Protein AF-A0A2S6BV97-F1 (afdb_monomer_lite)

Structure (mmCIF, N/CA/C/O backbone):
data_AF-A0A2S6BV97-F1
#
_entry.id   AF-A0A2S6BV97-F1
#
loop_
_atom_site.group_PDB
_atom_site.id
_atom_site.type_symbol
_atom_site.label_atom_id
_atom_site.label_alt_id
_atom_site.label_comp_id
_atom_site.label_asym_id
_atom_site.label_entity_id
_atom_site.label_seq_id
_atom_site.pdbx_PDB_ins_code
_atom_site.Cartn_x
_atom_site.Cartn_y
_atom_site.Cartn_z
_atom_site.occupancy
_atom_site.B_iso_or_equiv
_atom_site.auth_seq_id
_atom_site.auth_comp_id
_atom_site.auth_asym_id
_atom_site.auth_atom_id
_atom_site.pdbx_PDB_model_num
ATOM 1 N N . MET A 1 1 ? -34.527 -37.723 -15.648 1.00 38.66 1 MET A N 1
ATOM 2 C CA . MET A 1 1 ? -33.650 -36.704 -15.034 1.00 38.66 1 MET A CA 1
ATOM 3 C C . MET A 1 1 ? -34.158 -35.348 -15.480 1.00 38.66 1 MET A C 1
ATOM 5 O O . MET A 1 1 ? -33.999 -34.998 -16.640 1.00 38.66 1 MET A O 1
ATOM 9 N N . THR A 1 2 ? -34.885 -34.650 -14.613 1.00 38.19 2 THR A N 1
ATOM 10 C CA . THR A 1 2 ? -35.363 -33.292 -14.880 1.00 38.19 2 THR A CA 1
ATOM 11 C C . THR A 1 2 ? -34.152 -32.364 -14.901 1.00 38.19 2 THR A C 1
ATOM 13 O O . THR A 1 2 ? -33.440 -32.239 -13.906 1.00 38.19 2 THR A O 1
ATOM 16 N N . PHE A 1 3 ? -33.869 -31.760 -16.056 1.00 36.12 3 PHE A N 1
ATOM 17 C CA . PHE A 1 3 ? -32.925 -30.653 -16.139 1.00 36.12 3 PHE A CA 1
ATOM 18 C C . PHE A 1 3 ? -33.490 -29.534 -15.265 1.00 36.12 3 PHE A C 1
ATOM 20 O O . PHE A 1 3 ? -34.468 -28.890 -15.632 1.00 36.12 3 PHE A O 1
ATOM 27 N N . SER A 1 4 ? -32.921 -29.363 -14.069 1.00 43.94 4 SER A N 1
ATOM 28 C CA . SER A 1 4 ? -33.147 -28.181 -13.246 1.00 43.94 4 SER A CA 1
ATOM 29 C C . SER A 1 4 ? -32.880 -26.979 -14.140 1.00 43.94 4 SER A C 1
ATOM 31 O O . SER A 1 4 ? -31.744 -26.820 -14.589 1.00 43.94 4 SER A O 1
ATOM 33 N N . GLU A 1 5 ? -33.914 -26.182 -14.425 1.00 52.44 5 GLU A N 1
ATOM 34 C CA . GLU A 1 5 ? -33.786 -24.902 -15.119 1.00 52.44 5 GLU A CA 1
ATOM 35 C C . GLU A 1 5 ? -32.538 -24.198 -14.595 1.00 52.44 5 GLU A C 1
ATOM 37 O O . GLU A 1 5 ? -32.416 -23.939 -13.390 1.00 52.44 5 GLU A O 1
ATOM 42 N N . ALA A 1 6 ? -31.573 -23.987 -15.492 1.00 58.38 6 ALA A N 1
ATOM 43 C CA . ALA A 1 6 ? -30.314 -23.361 -15.150 1.00 58.38 6 ALA A CA 1
ATOM 44 C C . ALA A 1 6 ? -30.646 -21.990 -14.565 1.00 58.38 6 ALA A C 1
ATOM 46 O O . ALA A 1 6 ? -31.141 -21.097 -15.252 1.00 58.38 6 ALA A O 1
ATOM 47 N N . TRP A 1 7 ? -30.456 -21.845 -13.256 1.00 61.47 7 TRP A N 1
ATOM 48 C CA . TRP A 1 7 ? -30.659 -20.570 -12.603 1.00 61.47 7 TRP A CA 1
ATOM 49 C C . TRP A 1 7 ? -29.583 -19.614 -13.115 1.00 61.47 7 TRP A C 1
ATOM 51 O O . TRP A 1 7 ? -28.424 -19.690 -12.713 1.00 61.47 7 TRP A O 1
ATOM 61 N N . SER A 1 8 ? -29.977 -18.739 -14.033 1.00 63.50 8 SER A N 1
ATOM 62 C CA . SER A 1 8 ? -29.167 -17.628 -14.510 1.00 63.50 8 SER A CA 1
ATOM 63 C C . SER A 1 8 ? -29.730 -16.350 -13.900 1.00 63.50 8 SER A C 1
ATOM 65 O O . SER A 1 8 ? -30.830 -15.939 -14.279 1.00 63.50 8 SER A O 1
ATOM 67 N N . PRO A 1 9 ? -29.033 -15.741 -12.928 1.00 71.75 9 PRO A N 1
ATOM 68 C CA . PRO A 1 9 ? -29.451 -14.450 -12.424 1.00 71.75 9 PRO A CA 1
ATOM 69 C C . PRO A 1 9 ? -29.470 -13.411 -13.546 1.00 71.75 9 PRO A C 1
ATOM 71 O O . PRO A 1 9 ? -28.627 -13.404 -14.440 1.00 71.75 9 PRO A O 1
ATOM 74 N N . THR A 1 10 ? -30.456 -12.531 -13.472 1.00 81.50 10 THR A N 1
ATOM 75 C CA . THR A 1 10 ? -30.773 -11.477 -14.444 1.00 81.50 10 THR A CA 1
ATOM 76 C C . THR A 1 10 ? -29.971 -10.194 -14.224 1.00 81.50 10 THR A C 1
ATOM 78 O O . THR A 1 10 ? -30.085 -9.253 -15.006 1.00 81.50 10 THR A O 1
ATOM 81 N N . TRP A 1 11 ? -29.169 -10.128 -13.159 1.00 87.62 11 TRP A N 1
ATOM 82 C CA . TRP A 1 11 ? -28.388 -8.948 -12.805 1.00 87.62 11 TRP A CA 1
ATOM 83 C C . TRP A 1 11 ? -26.972 -8.987 -13.395 1.00 87.62 11 TRP A C 1
ATOM 85 O O . TRP A 1 11 ? -26.317 -10.027 -13.442 1.00 87.62 11 TRP A O 1
ATOM 95 N N . ASN A 1 12 ? -26.478 -7.818 -13.810 1.00 90.75 12 ASN A N 1
ATOM 96 C CA . ASN A 1 12 ? -25.107 -7.631 -14.273 1.00 90.75 12 ASN A CA 1
ATOM 97 C C . ASN A 1 12 ? -24.166 -7.436 -13.067 1.00 90.75 12 ASN A C 1
ATOM 99 O O . ASN A 1 12 ? -24.401 -6.571 -12.222 1.00 90.75 12 ASN A O 1
ATOM 103 N N . ALA A 1 13 ? -23.100 -8.237 -12.976 1.00 91.31 13 ALA A N 1
ATOM 104 C CA . ALA A 1 13 ? -22.165 -8.188 -11.852 1.00 91.31 13 ALA A CA 1
ATOM 105 C C . ALA A 1 13 ? -21.372 -6.870 -11.773 1.00 91.31 13 ALA A C 1
ATOM 107 O O . ALA A 1 13 ? -21.112 -6.390 -10.674 1.00 91.31 13 ALA A O 1
ATOM 108 N N . GLU A 1 14 ? -21.003 -6.259 -12.900 1.00 92.44 14 GLU A N 1
ATOM 109 C CA . GLU A 1 14 ? -20.262 -4.990 -12.916 1.00 92.44 14 GLU A CA 1
ATOM 110 C C . GLU A 1 14 ? -21.101 -3.866 -12.310 1.00 92.44 14 GLU A C 1
ATOM 112 O O . GLU A 1 14 ? -20.660 -3.173 -11.390 1.00 92.44 14 GLU A O 1
ATOM 117 N N . GLU A 1 15 ? -22.345 -3.749 -12.774 1.00 92.12 15 GLU A N 1
ATOM 118 C CA . GLU A 1 15 ? -23.296 -2.746 -12.301 1.00 92.12 15 GLU A CA 1
ATOM 119 C C . GLU A 1 15 ? -23.644 -2.965 -10.824 1.00 92.12 15 GLU A C 1
ATOM 121 O O . GLU A 1 15 ? -23.551 -2.042 -10.012 1.00 92.12 15 GLU A O 1
ATOM 126 N N . LEU A 1 16 ? -23.962 -4.208 -10.447 1.00 92.94 16 LEU A N 1
ATOM 127 C CA . LEU A 1 16 ? -24.352 -4.554 -9.081 1.00 92.94 16 LEU A CA 1
ATOM 128 C C . LEU A 1 16 ? -23.242 -4.267 -8.058 1.00 92.94 16 LEU A C 1
ATOM 130 O O . LEU A 1 16 ? -23.514 -3.856 -6.924 1.00 92.94 16 LEU A O 1
ATOM 134 N N . LEU A 1 17 ? -21.988 -4.500 -8.445 1.00 92.81 17 LEU A N 1
ATOM 135 C CA . LEU A 1 17 ? -20.822 -4.320 -7.582 1.00 92.81 17 LEU A CA 1
ATOM 136 C C . LEU A 1 17 ? -20.231 -2.902 -7.656 1.00 92.81 17 LEU A C 1
ATOM 138 O O . LEU A 1 17 ? -19.322 -2.579 -6.879 1.00 92.81 17 LEU A O 1
ATOM 142 N N . GLY A 1 18 ? -20.754 -2.050 -8.545 1.00 90.44 18 GLY A N 1
ATOM 143 C CA . GLY A 1 18 ? -20.258 -0.695 -8.782 1.00 90.44 18 GLY A CA 1
ATOM 144 C C . GLY A 1 18 ? -18.832 -0.681 -9.332 1.00 90.44 18 GLY A C 1
ATOM 145 O O . GLY A 1 18 ? -18.028 0.166 -8.933 1.00 90.44 18 GLY A O 1
ATOM 146 N N . ILE A 1 19 ? -18.501 -1.658 -10.178 1.00 91.69 19 ILE A N 1
ATOM 147 C CA . ILE A 1 19 ? -17.195 -1.792 -10.822 1.00 91.69 19 ILE A CA 1
ATOM 148 C C . ILE A 1 19 ? -17.260 -1.060 -12.167 1.00 91.69 19 ILE A C 1
ATOM 150 O O . ILE A 1 19 ? -18.189 -1.286 -12.939 1.00 91.69 19 ILE A O 1
ATOM 154 N N . PRO A 1 20 ? -16.306 -0.160 -12.462 1.00 86.56 20 PRO A N 1
ATOM 155 C CA . PRO A 1 20 ? -16.304 0.563 -13.724 1.00 86.56 20 PRO A CA 1
ATOM 156 C C . PRO A 1 20 ? -16.108 -0.396 -14.909 1.00 86.56 20 PRO A C 1
ATOM 158 O O . PRO A 1 20 ? -15.366 -1.377 -14.783 1.00 86.56 20 PRO A O 1
ATOM 161 N N . PRO A 1 21 ? -16.698 -0.080 -16.075 1.00 83.69 21 PRO A N 1
ATOM 162 C CA . PRO A 1 21 ? -16.599 -0.923 -17.259 1.00 83.69 21 PRO A CA 1
ATOM 163 C C . PRO A 1 21 ? -15.135 -1.165 -17.644 1.00 83.69 21 PRO A C 1
ATOM 165 O O . PRO A 1 21 ? -14.280 -0.278 -17.519 1.00 83.69 21 PRO A O 1
ATOM 168 N N . ASN A 1 22 ? -14.840 -2.378 -18.118 1.00 84.50 22 ASN A N 1
ATOM 169 C CA . ASN A 1 22 ? -13.492 -2.835 -18.489 1.00 84.50 22 ASN A CA 1
ATOM 170 C C . ASN A 1 22 ? -12.465 -2.802 -17.337 1.00 84.50 22 ASN A C 1
ATOM 172 O O . ASN A 1 22 ? -11.253 -2.749 -17.578 1.00 84.50 22 ASN A O 1
ATOM 176 N N . CYS A 1 23 ? -12.927 -2.757 -16.080 1.00 87.75 23 CYS A N 1
ATOM 177 C CA . CYS A 1 23 ? -12.086 -2.857 -14.884 1.00 87.75 23 CYS A CA 1
ATOM 178 C C . CYS A 1 23 ? -10.891 -1.877 -14.874 1.00 87.75 23 CYS A C 1
ATOM 180 O O . CYS A 1 23 ? -9.806 -2.199 -14.382 1.00 87.75 23 CYS A O 1
ATOM 182 N N . GLN A 1 24 ? -11.041 -0.689 -15.473 1.00 87.12 24 GLN A N 1
ATOM 183 C CA . GLN A 1 24 ? -9.892 0.171 -15.785 1.00 87.12 24 GLN A CA 1
ATOM 184 C C . GLN A 1 24 ? -9.225 0.757 -14.537 1.00 87.12 24 GLN A C 1
ATOM 186 O O . GLN A 1 24 ? -8.001 0.936 -14.515 1.00 87.12 24 GLN A O 1
ATOM 191 N N . THR A 1 25 ? -10.016 1.034 -13.499 1.00 91.25 25 THR A N 1
ATOM 192 C CA . THR A 1 25 ? -9.571 1.687 -12.266 1.00 91.25 25 THR A CA 1
ATOM 193 C C . THR A 1 25 ? -9.964 0.904 -11.021 1.00 91.25 25 THR A C 1
ATOM 195 O O . THR A 1 25 ? -10.825 0.026 -11.040 1.00 91.25 25 THR A O 1
ATOM 198 N N . CYS A 1 26 ? -9.311 1.248 -9.917 1.00 91.12 26 CYS A N 1
ATOM 199 C CA . CYS A 1 26 ? -9.543 0.654 -8.614 1.00 91.12 26 CYS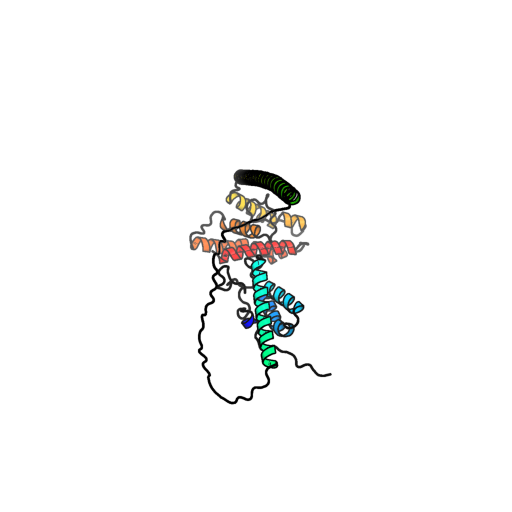 A CA 1
ATOM 200 C C . CYS A 1 26 ? -11.006 0.780 -8.152 1.00 91.12 26 CYS A C 1
ATOM 202 O O . CYS A 1 26 ? -11.633 1.830 -8.288 1.00 91.12 26 CYS A O 1
ATOM 204 N N . SER A 1 27 ? -11.538 -0.293 -7.562 1.00 90.06 27 SER A N 1
ATOM 205 C CA . SER A 1 27 ? -12.942 -0.359 -7.110 1.00 90.06 27 SER A CA 1
ATOM 206 C C . SER A 1 27 ? -13.172 0.120 -5.668 1.00 90.06 27 SER A C 1
ATOM 208 O O . SER A 1 27 ? -14.317 0.188 -5.204 1.00 90.06 27 SER A O 1
ATOM 210 N N . ALA A 1 28 ? -12.100 0.463 -4.945 1.00 87.94 28 ALA A N 1
ATOM 211 C CA . ALA A 1 28 ? -12.200 1.056 -3.616 1.00 87.94 28 ALA A CA 1
ATOM 212 C C . ALA A 1 28 ? -12.649 2.518 -3.681 1.00 87.94 28 ALA A C 1
ATOM 214 O O . ALA A 1 28 ? -12.325 3.258 -4.614 1.00 87.94 28 ALA A O 1
ATOM 215 N N . LYS A 1 29 ? -13.360 2.948 -2.640 1.00 87.50 29 LYS A N 1
ATOM 216 C CA . LYS A 1 29 ? -13.641 4.361 -2.388 1.00 87.50 29 LYS A CA 1
ATOM 217 C C . LYS A 1 29 ? -12.466 4.984 -1.635 1.00 87.50 29 LYS A C 1
ATOM 219 O O . LYS A 1 29 ? -11.881 4.335 -0.777 1.00 87.50 29 LYS A O 1
ATOM 224 N N . ILE A 1 30 ? -12.135 6.237 -1.946 1.00 82.81 30 ILE A N 1
ATOM 225 C CA . ILE A 1 30 ? -11.163 7.015 -1.156 1.00 82.81 30 ILE A CA 1
ATOM 226 C C . ILE A 1 30 ? -11.728 7.323 0.243 1.00 82.81 30 ILE A C 1
ATOM 228 O O . ILE A 1 30 ? -12.942 7.265 0.422 1.00 82.81 30 ILE A O 1
ATOM 232 N N . LYS A 1 31 ? -10.872 7.707 1.206 1.00 69.38 31 LYS A N 1
ATOM 233 C CA . LYS A 1 31 ? -11.205 7.901 2.640 1.00 69.38 31 LYS A CA 1
ATOM 234 C C . LYS A 1 31 ? -12.489 8.699 2.937 1.00 69.38 31 LYS A C 1
ATOM 236 O O . LYS A 1 31 ? -13.136 8.437 3.940 1.00 69.38 31 LYS A O 1
ATOM 241 N N . ASN A 1 32 ? -12.908 9.603 2.051 1.00 69.81 32 ASN A N 1
ATOM 242 C CA . ASN A 1 32 ? -14.130 10.401 2.225 1.00 69.81 32 ASN A CA 1
ATOM 243 C C . ASN A 1 32 ? -15.403 9.714 1.677 1.00 69.81 32 ASN A C 1
ATOM 245 O O . ASN A 1 32 ? -16.458 10.334 1.619 1.00 69.81 32 ASN A O 1
ATOM 249 N N . GLY A 1 33 ? -15.324 8.467 1.200 1.00 70.62 33 GLY A N 1
ATOM 250 C CA . GLY A 1 33 ? -16.464 7.621 0.815 1.00 70.62 33 GLY A CA 1
ATOM 251 C C . GLY A 1 33 ? -17.251 8.038 -0.440 1.00 70.62 33 GLY A C 1
ATOM 252 O O . GLY A 1 33 ? -18.099 7.273 -0.914 1.00 70.62 33 GLY A O 1
ATOM 253 N N . THR A 1 34 ? -16.985 9.216 -1.007 1.00 76.44 34 THR A N 1
ATOM 254 C CA . THR A 1 34 ? -17.796 9.798 -2.090 1.00 76.44 34 THR A CA 1
ATOM 255 C C . THR A 1 34 ? -17.296 9.484 -3.496 1.00 76.44 34 THR A C 1
ATOM 257 O O . THR A 1 34 ? -18.093 9.475 -4.429 1.00 76.44 34 THR A O 1
ATOM 260 N N . ARG A 1 35 ? -16.002 9.194 -3.682 1.00 83.62 35 ARG A N 1
ATOM 261 C CA . ARG A 1 35 ? -15.410 8.951 -5.011 1.00 83.62 35 ARG A CA 1
ATOM 262 C C . ARG A 1 35 ? -14.676 7.615 -5.075 1.00 83.62 35 ARG A C 1
ATOM 264 O O . ARG A 1 35 ? -14.071 7.181 -4.095 1.00 83.62 35 ARG A O 1
ATOM 271 N N . LEU A 1 36 ? -14.715 6.981 -6.246 1.00 86.44 36 LEU A N 1
ATOM 272 C CA . LEU A 1 36 ? -13.891 5.812 -6.552 1.00 86.44 36 LEU A CA 1
ATOM 273 C C . LEU A 1 36 ? -12.427 6.221 -6.733 1.00 86.44 36 LEU A C 1
ATOM 275 O O . LEU A 1 36 ? -12.113 7.308 -7.226 1.00 86.44 36 LEU A O 1
ATOM 279 N N . CYS A 1 37 ? -11.529 5.331 -6.336 1.00 88.81 37 CYS A N 1
ATOM 280 C CA . CYS A 1 37 ? -10.107 5.473 -6.574 1.00 88.81 37 CYS A CA 1
ATOM 281 C C . CYS A 1 37 ? -9.821 5.403 -8.082 1.00 88.81 37 CYS A C 1
ATOM 283 O O . CYS A 1 37 ? -10.155 4.432 -8.752 1.00 88.81 37 CYS A O 1
ATOM 285 N N . ARG A 1 38 ? -9.151 6.426 -8.621 1.00 88.12 38 ARG A N 1
ATOM 286 C CA . ARG A 1 38 ? -8.817 6.509 -10.054 1.00 88.12 38 ARG A CA 1
ATOM 287 C C . ARG A 1 38 ? -7.511 5.806 -10.431 1.00 88.12 38 ARG A C 1
ATOM 289 O O . ARG A 1 38 ? -7.064 5.926 -11.566 1.00 88.12 38 ARG A O 1
ATOM 296 N N . ASN A 1 39 ? -6.889 5.080 -9.500 1.00 89.69 39 ASN A N 1
ATOM 297 C CA . ASN A 1 39 ? -5.639 4.384 -9.787 1.00 89.69 39 ASN A CA 1
ATOM 298 C C . ASN A 1 39 ? -5.882 3.282 -10.826 1.00 89.69 39 ASN A C 1
ATOM 300 O O . ASN A 1 39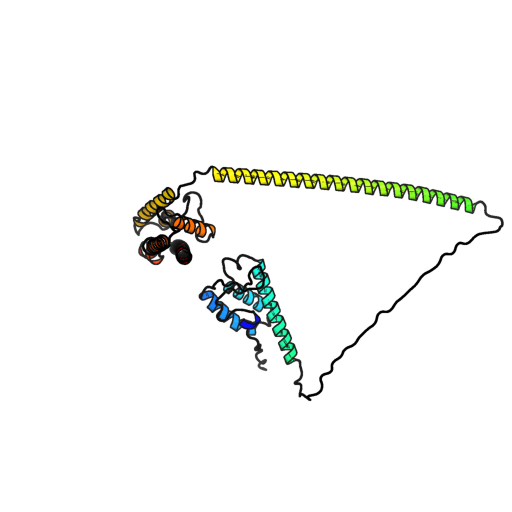 ? -6.790 2.467 -10.625 1.00 89.69 39 ASN A O 1
ATOM 304 N N . PRO A 1 40 ? -5.088 3.233 -11.907 1.00 89.12 40 PRO A N 1
ATOM 305 C CA . PRO A 1 40 ? -5.264 2.238 -12.949 1.00 89.12 40 PRO A CA 1
ATOM 306 C C . PRO A 1 40 ? -4.926 0.837 -12.431 1.00 89.12 40 PRO A C 1
ATOM 308 O O . PRO A 1 40 ? -3.984 0.649 -11.659 1.00 89.12 40 PRO A O 1
ATOM 311 N N . ILE A 1 41 ? -5.678 -0.159 -12.898 1.00 90.00 41 ILE A N 1
ATOM 312 C CA . ILE A 1 41 ? -5.415 -1.576 -12.618 1.00 90.00 41 ILE A CA 1
ATOM 313 C C . ILE A 1 41 ? -4.524 -2.169 -13.712 1.00 90.00 41 ILE A C 1
ATOM 315 O O . ILE A 1 41 ? -4.602 -1.763 -14.871 1.00 90.00 41 ILE A O 1
ATOM 319 N N . HIS A 1 42 ? -3.655 -3.119 -13.365 1.00 89.25 42 HIS A N 1
ATOM 320 C CA . HIS A 1 42 ? -2.761 -3.771 -14.324 1.00 89.25 42 HIS A CA 1
ATOM 321 C C . HIS A 1 42 ? -3.544 -4.595 -15.360 1.00 89.25 42 HIS A C 1
ATOM 323 O O . HIS A 1 42 ? -4.501 -5.275 -14.996 1.00 89.25 42 HIS A O 1
ATOM 329 N N . LYS A 1 43 ? -3.118 -4.604 -16.632 1.00 90.50 43 LYS A N 1
ATOM 330 C CA . LYS A 1 43 ? -3.833 -5.269 -17.743 1.00 90.50 43 LYS A CA 1
ATOM 331 C C . LYS A 1 43 ? -4.201 -6.732 -17.444 1.00 90.50 43 LYS A C 1
ATOM 333 O O . LYS A 1 43 ? -5.352 -7.111 -17.620 1.00 90.50 43 LYS A O 1
ATOM 338 N N . ASN A 1 44 ? -3.260 -7.519 -16.915 1.00 90.50 44 ASN A N 1
ATOM 339 C CA . ASN A 1 44 ? -3.508 -8.929 -16.564 1.00 90.50 44 ASN A CA 1
ATOM 340 C C . ASN A 1 44 ? -4.593 -9.090 -15.487 1.00 90.50 44 ASN A C 1
ATOM 342 O O . ASN A 1 44 ? -5.393 -10.020 -15.549 1.00 90.50 44 ASN A O 1
ATOM 346 N N . ASN A 1 45 ? -4.654 -8.164 -14.527 1.00 93.00 45 ASN A N 1
ATOM 347 C CA . ASN A 1 45 ? -5.679 -8.184 -13.489 1.00 93.00 45 ASN A CA 1
ATOM 348 C C . ASN A 1 45 ? -7.050 -7.796 -14.046 1.00 93.00 45 ASN A C 1
ATOM 350 O O . ASN A 1 45 ? -8.042 -8.339 -13.580 1.00 93.00 45 ASN A O 1
ATOM 354 N N . ARG A 1 46 ? -7.114 -6.900 -15.043 1.00 93.31 46 ARG A N 1
ATOM 355 C CA . ARG A 1 46 ? -8.378 -6.545 -15.715 1.00 93.31 46 ARG A CA 1
ATOM 356 C C . ARG A 1 46 ? -8.984 -7.762 -16.401 1.00 93.31 46 ARG A C 1
ATOM 358 O O . ARG A 1 46 ? -10.121 -8.106 -16.119 1.00 93.31 46 ARG A O 1
ATOM 365 N N . TYR A 1 47 ? -8.181 -8.470 -17.196 1.00 93.44 47 TYR A N 1
ATOM 366 C CA . TYR A 1 47 ? -8.621 -9.689 -17.877 1.00 93.44 47 TYR A CA 1
ATOM 367 C C . TYR A 1 47 ? -9.106 -10.760 -16.888 1.00 93.44 47 TYR A C 1
ATOM 369 O O . TYR A 1 47 ? -10.181 -11.332 -17.055 1.00 93.44 47 TYR A O 1
ATOM 377 N N . LYS A 1 48 ? -8.349 -10.997 -15.807 1.00 95.50 48 LYS A N 1
ATOM 378 C CA . LYS A 1 48 ? -8.771 -11.931 -14.754 1.00 95.50 48 LYS A CA 1
ATOM 379 C C . LYS A 1 48 ? -10.064 -11.470 -14.067 1.00 95.50 48 LYS A C 1
ATOM 381 O O . LYS A 1 48 ? -10.947 -12.293 -13.847 1.00 95.50 48 LYS A O 1
ATOM 386 N N . ALA A 1 49 ? -10.197 -10.181 -13.755 1.00 95.62 49 ALA A N 1
ATOM 387 C CA . ALA A 1 49 ? -11.399 -9.627 -13.136 1.00 95.62 49 ALA A CA 1
ATOM 388 C C . ALA A 1 49 ? -12.638 -9.791 -14.028 1.00 95.62 49 ALA A C 1
ATOM 390 O O . ALA A 1 49 ? -13.676 -10.215 -13.532 1.00 95.62 49 ALA A O 1
ATOM 391 N N . GLU A 1 50 ? -12.523 -9.542 -15.334 1.00 94.69 50 GLU A N 1
ATOM 392 C CA . GLU A 1 50 ? -13.613 -9.739 -16.299 1.00 94.69 50 GLU A CA 1
ATOM 393 C C . GLU A 1 50 ? -14.098 -11.196 -16.335 1.00 94.69 50 GLU A C 1
ATOM 395 O O . GLU A 1 50 ? -15.302 -11.452 -16.362 1.00 94.69 50 GLU A O 1
ATOM 400 N N . ILE A 1 51 ? -13.179 -12.168 -16.276 1.00 94.62 51 ILE A N 1
ATOM 401 C CA . ILE A 1 51 ? -13.541 -13.592 -16.191 1.00 94.62 51 ILE A CA 1
ATOM 402 C C . ILE A 1 51 ? -14.316 -13.874 -14.900 1.00 94.62 51 ILE A C 1
ATOM 404 O O . ILE A 1 51 ? -15.373 -14.505 -14.946 1.00 94.62 51 ILE A O 1
ATOM 408 N N . LEU A 1 52 ? -13.819 -13.392 -13.757 1.00 95.94 52 LEU A N 1
ATOM 409 C CA . LEU A 1 52 ? -14.468 -13.595 -12.458 1.00 95.94 52 LEU A CA 1
ATOM 410 C C . LEU A 1 52 ? -15.867 -12.959 -12.428 1.00 95.94 52 LEU A C 1
ATOM 412 O O . LEU A 1 52 ? -16.817 -13.581 -11.959 1.00 95.94 52 LEU A O 1
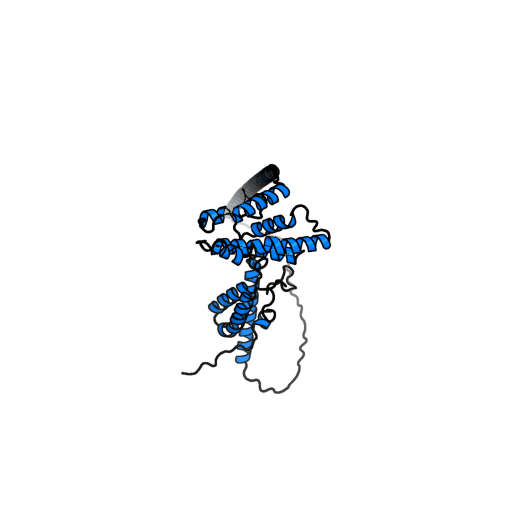ATOM 416 N N . LEU A 1 53 ? -16.022 -11.760 -12.995 1.00 95.06 53 LEU A N 1
ATOM 417 C CA . LEU A 1 53 ? -17.302 -11.052 -13.076 1.00 95.06 53 LEU A CA 1
ATOM 418 C C . LEU A 1 53 ? -18.358 -11.816 -13.875 1.00 95.06 53 LEU A C 1
ATOM 420 O O . LEU A 1 53 ? -19.523 -11.822 -13.484 1.00 95.06 53 LEU A O 1
ATOM 424 N N . ARG A 1 54 ? -17.963 -12.522 -14.940 1.00 93.75 54 ARG A N 1
ATOM 425 C CA . ARG A 1 54 ? -18.873 -13.395 -15.702 1.00 93.75 54 ARG A CA 1
ATOM 426 C C . ARG A 1 54 ? -19.278 -14.654 -14.931 1.00 93.75 54 ARG A C 1
ATOM 428 O O . ARG A 1 54 ? -20.357 -15.187 -15.165 1.00 93.75 54 ARG A O 1
ATOM 435 N N . GLN A 1 55 ? -18.429 -15.136 -14.023 1.00 94.00 55 GLN A N 1
ATOM 436 C CA . GLN A 1 55 ? -18.662 -16.369 -13.259 1.00 94.00 55 GLN A CA 1
ATOM 437 C C . GLN A 1 55 ? -19.472 -16.150 -11.974 1.00 94.00 55 GLN A C 1
ATOM 439 O O . GLN A 1 55 ? -20.235 -17.033 -11.576 1.00 94.00 55 GLN A O 1
ATOM 444 N N . ILE A 1 56 ? -19.338 -14.982 -11.336 1.00 94.50 56 ILE A N 1
ATOM 445 C CA . ILE A 1 56 ? -20.014 -14.641 -10.073 1.00 94.50 56 ILE A CA 1
ATOM 446 C C . ILE A 1 56 ? -21.532 -14.903 -10.107 1.00 94.50 56 ILE A C 1
ATOM 448 O O . ILE A 1 56 ? -22.017 -15.556 -9.178 1.00 94.50 56 ILE A O 1
ATOM 452 N N . PRO A 1 57 ? -22.291 -14.479 -11.141 1.00 92.75 57 PRO A N 1
ATOM 453 C CA . PRO A 1 57 ? -23.726 -14.742 -11.241 1.00 92.75 57 PRO A CA 1
ATOM 454 C C . PRO A 1 57 ? -24.076 -16.224 -11.033 1.00 92.75 57 PRO A C 1
ATOM 456 O O . PRO A 1 57 ? -24.886 -16.548 -10.165 1.00 92.75 57 PRO A O 1
ATOM 459 N N . ALA A 1 58 ? -23.383 -17.133 -11.726 1.00 89.06 58 ALA A N 1
ATOM 460 C CA . ALA A 1 58 ? -23.633 -18.576 -11.664 1.00 89.06 58 ALA A CA 1
ATOM 461 C C . ALA A 1 58 ? -23.305 -19.208 -10.296 1.00 89.06 58 ALA A C 1
ATOM 463 O O . ALA A 1 58 ? -23.871 -20.236 -9.927 1.00 89.06 58 ALA A O 1
ATOM 464 N N . ILE A 1 59 ? -22.388 -18.609 -9.532 1.00 90.44 59 ILE A N 1
ATOM 465 C CA . ILE A 1 59 ? -21.862 -19.174 -8.278 1.00 90.44 59 ILE A CA 1
ATOM 466 C C . ILE A 1 59 ? -22.480 -18.498 -7.045 1.00 90.44 59 ILE A C 1
ATOM 468 O O . ILE A 1 59 ? -22.357 -19.001 -5.930 1.00 90.44 59 ILE A O 1
ATOM 472 N N . SER A 1 60 ? -23.214 -17.402 -7.232 1.00 89.06 60 SER A N 1
ATOM 473 C CA . SER A 1 60 ? -23.720 -16.529 -6.167 1.00 89.06 60 SER A CA 1
ATOM 474 C C . SER A 1 60 ? -24.656 -17.180 -5.131 1.00 89.06 60 SER A C 1
ATOM 476 O O . SER A 1 60 ? -24.851 -16.610 -4.061 1.00 89.06 60 SER A O 1
ATOM 478 N N . ARG A 1 61 ? -25.201 -18.380 -5.384 1.00 86.56 61 ARG A N 1
ATOM 479 C CA . ARG A 1 61 ? -25.959 -19.173 -4.388 1.00 86.56 61 ARG A CA 1
ATOM 480 C C . ARG A 1 61 ? -25.086 -20.021 -3.464 1.00 86.56 61 ARG A C 1
ATOM 482 O O . ARG A 1 61 ? -25.574 -20.508 -2.450 1.00 86.56 61 ARG A O 1
ATOM 489 N N . ASN A 1 62 ? -23.819 -20.232 -3.811 1.00 91.69 62 ASN A N 1
ATOM 490 C CA . ASN A 1 62 ? -22.871 -20.958 -2.978 1.00 91.69 62 ASN A CA 1
ATOM 491 C C . ASN A 1 62 ? -22.022 -19.948 -2.187 1.00 91.69 62 ASN A C 1
ATOM 493 O O . ASN A 1 62 ? -21.069 -19.404 -2.749 1.00 91.69 62 ASN A O 1
ATOM 497 N N . PRO A 1 63 ? -22.314 -19.709 -0.895 1.00 89.62 63 PRO A N 1
ATOM 498 C CA . PRO A 1 63 ? -21.688 -18.626 -0.137 1.00 89.62 63 PRO A CA 1
ATOM 499 C C . PRO A 1 63 ? -20.171 -18.802 -0.009 1.00 89.62 63 PRO A C 1
ATOM 501 O O . PRO A 1 63 ? -19.427 -17.841 -0.175 1.00 89.62 63 PRO A O 1
ATOM 504 N N . ARG A 1 64 ? -19.691 -20.039 0.189 1.00 91.06 64 ARG A N 1
ATOM 505 C CA . ARG A 1 64 ? -18.252 -20.326 0.320 1.00 91.06 64 ARG A CA 1
ATOM 506 C C . ARG A 1 64 ? -17.494 -20.058 -0.979 1.00 91.06 64 ARG A C 1
ATOM 508 O O . ARG A 1 64 ? -16.443 -19.425 -0.962 1.00 91.06 64 ARG A O 1
ATOM 515 N N . LYS A 1 65 ? -18.018 -20.535 -2.116 1.00 93.62 65 LYS A N 1
ATOM 516 C CA . LYS A 1 65 ? -17.385 -20.294 -3.424 1.00 93.62 65 LYS A CA 1
ATOM 517 C C . LYS A 1 65 ? -17.473 -18.822 -3.826 1.00 93.62 65 LYS A C 1
ATOM 519 O O . LYS A 1 65 ? -16.511 -18.295 -4.378 1.00 93.62 65 LYS A O 1
ATOM 524 N N . LEU A 1 66 ? -18.595 -18.165 -3.528 1.00 93.00 66 LEU A N 1
ATOM 525 C CA . LEU A 1 66 ? -18.776 -16.740 -3.776 1.00 93.00 66 LEU A CA 1
ATOM 526 C C . LEU A 1 66 ? -17.753 -15.913 -2.993 1.00 93.00 66 LEU A C 1
ATOM 528 O O . LEU A 1 66 ? -17.093 -15.063 -3.579 1.00 93.00 66 LEU A O 1
ATOM 532 N N . GLU A 1 67 ? -17.573 -16.186 -1.701 1.00 94.00 67 GLU A N 1
ATOM 533 C CA . GLU A 1 67 ? -16.617 -15.459 -0.862 1.00 94.00 67 GLU A CA 1
ATOM 534 C C . GLU A 1 67 ? -15.184 -15.549 -1.412 1.00 94.00 67 GLU A C 1
ATOM 536 O O . GLU A 1 67 ? -14.497 -14.532 -1.522 1.00 94.00 67 GLU A O 1
ATOM 541 N N . LEU A 1 68 ? -14.741 -16.748 -1.807 1.00 94.94 68 LEU A N 1
ATOM 542 C CA . LEU A 1 68 ? -13.426 -16.949 -2.427 1.00 94.94 68 LEU A CA 1
ATOM 543 C C . LEU A 1 68 ? -13.292 -16.166 -3.739 1.00 94.94 68 LEU A C 1
ATOM 545 O O . LEU A 1 68 ? -12.293 -15.484 -3.958 1.00 94.94 68 LEU A O 1
ATOM 549 N N . MET A 1 69 ? -14.323 -16.200 -4.581 1.00 95.81 69 MET A N 1
ATOM 550 C CA . MET A 1 69 ? -14.324 -15.496 -5.862 1.00 95.81 69 MET A CA 1
ATOM 551 C C . MET A 1 69 ? -14.311 -13.972 -5.693 1.00 95.81 69 MET A C 1
ATOM 553 O O . MET A 1 69 ? -13.622 -13.273 -6.435 1.00 95.81 69 MET A O 1
ATOM 557 N N . LEU A 1 70 ? -15.017 -13.446 -4.689 1.00 96.06 70 LEU A N 1
ATOM 558 C CA . LEU A 1 70 ? -14.990 -12.024 -4.348 1.00 96.06 70 LEU A CA 1
ATOM 559 C C . LEU A 1 70 ? -13.621 -11.598 -3.801 1.00 96.06 70 LEU A C 1
ATOM 561 O O . LEU A 1 70 ? -13.153 -10.512 -4.146 1.00 96.06 70 LEU A O 1
ATOM 565 N N . LYS A 1 71 ? -12.948 -12.445 -3.009 1.00 95.00 71 LYS A N 1
ATOM 566 C CA . LYS A 1 71 ? -11.560 -12.210 -2.563 1.00 95.00 71 LYS A CA 1
ATOM 567 C C . LYS A 1 71 ? -10.601 -12.133 -3.750 1.00 95.00 71 LYS A C 1
ATOM 569 O O . LYS A 1 71 ? -9.821 -11.185 -3.837 1.00 95.00 71 LYS A O 1
ATOM 574 N N . ASP A 1 72 ? -10.701 -13.067 -4.690 1.00 95.31 72 ASP A N 1
ATOM 575 C CA . ASP A 1 72 ? -9.887 -13.055 -5.909 1.00 95.31 72 ASP A CA 1
ATOM 576 C C . ASP A 1 72 ? -10.172 -11.831 -6.786 1.00 95.31 72 ASP A C 1
ATOM 578 O O . ASP A 1 72 ? -9.250 -11.221 -7.336 1.00 95.31 72 ASP A O 1
ATOM 582 N N . LEU A 1 73 ? -11.440 -11.430 -6.886 1.00 95.69 73 LEU A N 1
ATOM 583 C CA . LEU A 1 73 ? -11.840 -10.237 -7.621 1.00 95.69 73 LEU A CA 1
ATOM 584 C C . LEU A 1 73 ? -11.277 -8.967 -6.966 1.00 95.69 73 LEU A C 1
ATOM 586 O O . LEU A 1 73 ? -10.715 -8.113 -7.655 1.00 95.69 73 LEU A O 1
ATOM 590 N N . ALA A 1 74 ? -11.352 -8.859 -5.637 1.00 93.88 74 ALA A N 1
ATOM 591 C CA . ALA A 1 74 ? -10.769 -7.751 -4.885 1.00 93.88 74 ALA A CA 1
ATOM 592 C C . ALA A 1 74 ? -9.243 -7.687 -5.071 1.00 93.88 74 ALA A C 1
ATOM 594 O O . ALA A 1 74 ? -8.700 -6.607 -5.307 1.00 93.88 74 ALA A O 1
ATOM 595 N N . ALA A 1 75 ? -8.555 -8.835 -5.089 1.00 92.00 75 ALA A N 1
ATOM 596 C CA . ALA A 1 75 ? -7.116 -8.911 -5.364 1.00 92.00 75 ALA A CA 1
ATOM 597 C C . ALA A 1 75 ? -6.739 -8.334 -6.731 1.00 92.00 75 ALA A C 1
ATOM 599 O O . ALA A 1 75 ? -5.664 -7.749 -6.896 1.00 92.00 75 ALA A O 1
ATOM 600 N N . CYS A 1 76 ? -7.625 -8.493 -7.713 1.00 93.81 76 CYS A N 1
ATOM 601 C CA . CYS A 1 76 ? -7.426 -7.969 -9.054 1.00 93.81 76 CYS A CA 1
ATOM 602 C C . CYS A 1 76 ? -7.721 -6.464 -9.127 1.00 93.81 76 CYS A C 1
ATOM 604 O O . CYS A 1 76 ? -6.974 -5.733 -9.780 1.00 93.81 76 CYS A O 1
ATOM 606 N N . LEU A 1 77 ? -8.785 -6.007 -8.460 1.00 93.44 77 LEU A N 1
ATOM 607 C CA . LEU A 1 77 ? -9.364 -4.669 -8.625 1.00 93.44 77 LEU A CA 1
ATOM 608 C C . LEU A 1 77 ? -8.924 -3.631 -7.589 1.00 93.44 77 LEU A C 1
ATOM 610 O O . LEU A 1 77 ? -9.314 -2.467 -7.697 1.00 93.44 77 LEU A O 1
ATOM 614 N N . LEU A 1 78 ? -8.130 -4.007 -6.589 1.00 90.88 78 LEU A N 1
ATOM 615 C CA . LEU A 1 78 ? -7.592 -3.073 -5.604 1.00 90.88 78 LEU A CA 1
ATOM 616 C C . LEU A 1 78 ? -6.156 -2.674 -5.950 1.00 90.88 78 LEU A C 1
ATOM 618 O O . LEU A 1 78 ? -5.303 -3.499 -6.277 1.00 90.88 78 LEU A O 1
ATOM 622 N N . CYS A 1 79 ? -5.869 -1.371 -5.896 1.00 87.81 79 CYS A N 1
ATOM 623 C CA . CYS A 1 79 ? -4.543 -0.868 -6.244 1.00 87.81 79 CYS A CA 1
ATOM 624 C C . CYS A 1 79 ? -3.507 -1.203 -5.154 1.00 87.81 79 CYS A C 1
ATOM 626 O O . CYS A 1 79 ? -3.704 -0.863 -3.980 1.00 87.81 79 CYS A O 1
ATOM 628 N N . ARG A 1 80 ? -2.373 -1.784 -5.581 1.00 78.06 80 ARG A N 1
ATOM 629 C CA . ARG A 1 80 ? -1.320 -2.354 -4.717 1.00 78.06 80 ARG A CA 1
ATOM 630 C C . ARG A 1 80 ? -0.686 -1.392 -3.696 1.00 78.06 80 ARG A C 1
ATOM 632 O O . ARG A 1 80 ? -0.131 -1.831 -2.695 1.00 78.06 80 ARG A O 1
ATOM 639 N N . GLY A 1 81 ? -0.743 -0.086 -3.959 1.00 70.38 81 GLY A N 1
ATOM 640 C CA . GLY A 1 81 ? -0.093 0.929 -3.121 1.00 70.38 81 GLY A CA 1
ATOM 641 C C . GLY A 1 81 ? -0.955 1.474 -1.983 1.00 70.38 81 GLY A C 1
ATOM 642 O O . GLY A 1 81 ? -0.421 1.830 -0.944 1.00 70.38 81 GLY A O 1
ATOM 643 N N . VAL A 1 82 ? -2.279 1.540 -2.163 1.00 74.38 82 VAL A N 1
ATOM 644 C CA . VAL A 1 82 ? -3.165 2.282 -1.240 1.00 74.38 82 VAL A CA 1
ATOM 645 C C . VAL A 1 82 ? -4.210 1.379 -0.594 1.00 74.38 82 VAL A C 1
ATOM 647 O O . VAL A 1 82 ? -4.417 1.452 0.609 1.00 74.38 82 VAL A O 1
ATOM 650 N N . HIS A 1 83 ? -4.861 0.512 -1.374 1.00 80.12 83 HIS A N 1
ATOM 651 C CA . HIS A 1 83 ? -6.068 -0.190 -0.919 1.00 80.12 83 HIS A CA 1
ATOM 652 C C . HIS A 1 83 ? -5.871 -1.694 -0.701 1.00 80.12 83 HIS A C 1
ATOM 654 O O . HIS A 1 83 ? -6.717 -2.318 -0.078 1.00 80.12 83 HIS A O 1
ATOM 660 N N . THR A 1 84 ? -4.774 -2.295 -1.174 1.00 71.25 84 THR A N 1
ATOM 661 C CA . THR A 1 84 ? -4.457 -3.707 -0.870 1.00 71.25 84 THR A CA 1
ATOM 662 C C . THR A 1 84 ? -3.709 -3.888 0.447 1.00 71.25 84 THR A C 1
ATOM 664 O O . THR A 1 84 ? -3.748 -4.974 1.007 1.00 71.25 84 THR A O 1
ATOM 667 N N . LYS A 1 85 ? -2.982 -2.862 0.914 1.00 71.75 85 LYS A N 1
ATOM 668 C CA . LYS A 1 85 ? -2.231 -2.909 2.181 1.00 71.75 85 LYS A CA 1
ATOM 669 C C . LYS A 1 85 ? -3.118 -2.612 3.393 1.00 71.75 85 LYS A C 1
ATOM 671 O O . LYS A 1 85 ? -2.769 -2.966 4.511 1.00 71.75 85 LYS A O 1
ATOM 676 N N . ASP A 1 86 ? -4.254 -1.962 3.164 1.00 76.19 86 ASP A N 1
ATOM 677 C CA . ASP A 1 86 ? -5.198 -1.591 4.207 1.00 76.19 86 ASP A CA 1
ATOM 678 C C . ASP A 1 86 ? -6.271 -2.679 4.348 1.00 76.19 86 ASP A C 1
ATOM 680 O O . ASP A 1 86 ? -7.222 -2.753 3.561 1.00 76.19 86 ASP A O 1
ATOM 684 N N . ALA A 1 87 ? -6.091 -3.547 5.347 1.00 74.00 87 ALA A N 1
ATOM 685 C CA . ALA A 1 87 ? -7.000 -4.656 5.634 1.00 74.00 87 ALA A CA 1
ATOM 686 C C . ALA A 1 87 ? -8.451 -4.189 5.857 1.00 74.00 87 ALA A C 1
ATOM 688 O O . ALA A 1 87 ? -9.388 -4.924 5.538 1.00 74.00 87 ALA A O 1
ATOM 689 N N . LEU A 1 88 ? -8.642 -2.955 6.341 1.00 78.88 88 LEU A N 1
ATOM 690 C CA . LEU A 1 88 ? -9.959 -2.362 6.555 1.00 78.88 88 LEU A CA 1
ATOM 691 C C . LEU A 1 88 ? -10.669 -2.079 5.224 1.00 78.88 88 LEU A C 1
ATOM 693 O O . LEU A 1 88 ? -11.849 -2.376 5.061 1.00 78.88 88 LEU A O 1
ATOM 697 N N . HIS A 1 89 ? -9.959 -1.536 4.234 1.00 80.62 89 HIS A N 1
ATOM 698 C CA . HIS A 1 89 ? -10.557 -1.264 2.925 1.00 80.62 89 HIS A CA 1
ATOM 699 C C . HIS A 1 89 ? -10.920 -2.548 2.183 1.00 80.62 89 HIS A C 1
ATOM 701 O O . HIS A 1 89 ? -11.959 -2.608 1.522 1.00 80.62 89 HIS A O 1
ATOM 707 N N . TRP A 1 90 ? -10.088 -3.577 2.317 1.00 86.19 90 TRP A N 1
ATOM 708 C CA . TRP A 1 90 ? -10.353 -4.885 1.738 1.00 86.19 90 TRP A CA 1
ATOM 709 C C . TRP A 1 90 ? -11.643 -5.503 2.289 1.00 86.19 90 TRP A C 1
ATOM 711 O O . TRP A 1 90 ? -12.521 -5.896 1.518 1.00 86.19 90 TRP A O 1
ATOM 721 N N . SER A 1 91 ? -11.790 -5.549 3.617 1.00 88.81 91 SER A N 1
ATOM 722 C CA . SER A 1 91 ? -12.976 -6.118 4.264 1.00 88.81 91 SER A CA 1
ATOM 723 C C . SER A 1 91 ? -14.245 -5.328 3.938 1.00 88.81 91 SER A C 1
ATOM 725 O O . SER A 1 91 ? -15.265 -5.934 3.614 1.00 88.81 91 SER A O 1
ATOM 727 N N . LEU A 1 92 ? -14.175 -3.993 3.910 1.00 89.56 92 LEU A N 1
ATOM 728 C CA . LEU A 1 92 ? -15.306 -3.129 3.552 1.00 89.56 92 LEU A CA 1
ATOM 729 C C . LEU A 1 92 ? -15.788 -3.343 2.110 1.00 89.56 92 LEU A C 1
ATOM 731 O O . LEU A 1 92 ? -16.995 -3.366 1.856 1.00 89.56 92 LEU A O 1
ATOM 735 N N . VAL A 1 93 ? -14.866 -3.502 1.153 1.00 90.75 93 VAL A N 1
ATOM 736 C CA . VAL A 1 93 ? -15.224 -3.766 -0.251 1.00 90.75 93 VAL A CA 1
ATOM 737 C C . VAL A 1 93 ? -15.916 -5.119 -0.382 1.00 90.75 93 VAL A C 1
ATOM 739 O O . VAL A 1 93 ? -16.979 -5.186 -1.002 1.00 90.75 93 VAL A O 1
ATOM 742 N N . LEU A 1 94 ? -15.362 -6.161 0.243 1.00 93.25 94 LEU A N 1
ATOM 743 C CA . LEU A 1 94 ? -15.966 -7.492 0.241 1.00 93.25 94 LEU A CA 1
ATOM 744 C C . LEU A 1 94 ? -17.349 -7.486 0.883 1.00 93.25 94 LEU A C 1
ATOM 746 O O . LEU A 1 94 ? -18.300 -7.961 0.273 1.00 93.25 94 LEU A O 1
ATOM 750 N N . GLN A 1 95 ? -17.485 -6.888 2.067 1.00 93.81 95 GLN A N 1
ATOM 751 C CA . GLN A 1 95 ? -18.759 -6.812 2.775 1.00 93.81 95 GLN A CA 1
ATOM 752 C C . GLN A 1 95 ? -19.825 -6.102 1.933 1.00 93.81 95 GLN A C 1
ATOM 754 O O . GLN A 1 95 ? -20.953 -6.579 1.818 1.00 93.81 95 GLN A O 1
ATOM 759 N N . ARG A 1 96 ? -19.471 -4.983 1.286 1.00 94.06 96 ARG A N 1
ATOM 760 C CA . ARG A 1 96 ? -20.380 -4.267 0.382 1.00 94.06 96 ARG A CA 1
ATOM 761 C C . ARG A 1 96 ? -20.831 -5.152 -0.780 1.00 94.06 96 ARG A C 1
ATOM 763 O O . ARG A 1 96 ? -22.016 -5.167 -1.096 1.00 94.06 96 ARG A O 1
ATOM 770 N N . TRP A 1 97 ? -19.902 -5.856 -1.420 1.00 95.75 97 TRP A N 1
ATOM 771 C CA . TRP A 1 97 ? -20.202 -6.720 -2.561 1.00 95.75 97 TRP A CA 1
ATOM 772 C C . TRP A 1 97 ? -21.074 -7.914 -2.179 1.00 95.75 97 TRP A C 1
ATOM 774 O O . TRP A 1 97 ? -22.077 -8.160 -2.849 1.00 95.75 97 TRP A O 1
ATOM 784 N N . THR A 1 98 ? -20.758 -8.587 -1.073 1.00 95.56 98 THR A N 1
ATOM 785 C CA . THR A 1 98 ? -21.578 -9.672 -0.522 1.00 95.56 98 THR A CA 1
ATOM 786 C C . THR A 1 98 ? -23.003 -9.189 -0.256 1.00 95.56 98 THR A C 1
ATOM 788 O O . THR A 1 98 ? -23.951 -9.768 -0.782 1.00 95.56 98 THR A O 1
ATOM 791 N N . ASN A 1 99 ? -23.161 -8.054 0.433 1.00 94.56 99 ASN A N 1
ATOM 792 C CA . ASN A 1 99 ? -24.474 -7.476 0.726 1.00 94.56 99 ASN A CA 1
ATOM 793 C C . ASN A 1 99 ? -25.267 -7.125 -0.548 1.00 94.56 99 ASN A C 1
ATOM 795 O O . ASN A 1 99 ? -26.484 -7.314 -0.592 1.00 94.56 99 ASN A O 1
ATOM 799 N N . SER A 1 100 ? -24.610 -6.597 -1.587 1.00 94.31 100 SER A N 1
ATOM 800 C CA . SER A 1 100 ? -25.264 -6.299 -2.870 1.00 94.31 100 SER A CA 1
ATOM 801 C C . SER A 1 100 ? -25.790 -7.566 -3.548 1.00 94.31 100 SER A C 1
ATOM 803 O O . SER A 1 100 ? -26.935 -7.581 -4.005 1.00 94.31 100 SER A O 1
ATOM 805 N N . ILE A 1 101 ? -24.987 -8.632 -3.580 1.00 94.06 101 ILE A N 1
ATOM 806 C CA . ILE A 1 101 ? -25.365 -9.914 -4.191 1.00 94.06 101 ILE A CA 1
ATOM 807 C C . ILE A 1 101 ? -26.490 -10.588 -3.406 1.00 94.06 101 ILE A C 1
ATOM 809 O O . ILE A 1 101 ? -27.465 -11.039 -4.004 1.00 94.06 101 ILE A O 1
ATOM 813 N N . GLU A 1 102 ? -26.418 -10.601 -2.076 1.00 92.94 102 GLU A N 1
ATOM 814 C CA . GLU A 1 102 ? -27.482 -11.153 -1.234 1.00 92.94 102 GLU A CA 1
ATOM 815 C C . GLU A 1 102 ? -28.817 -10.442 -1.470 1.00 92.94 102 GLU A C 1
ATOM 817 O O . GLU A 1 102 ? -29.840 -11.095 -1.687 1.00 92.94 102 GLU A O 1
ATOM 822 N N . ARG A 1 103 ? -28.815 -9.103 -1.522 1.00 93.38 103 ARG A N 1
ATOM 823 C CA . ARG A 1 103 ? -30.019 -8.318 -1.835 1.00 93.38 103 ARG A CA 1
ATOM 824 C C . ARG A 1 103 ? -30.554 -8.619 -3.233 1.00 93.38 103 ARG A C 1
ATOM 826 O O . ARG A 1 103 ? -31.770 -8.696 -3.406 1.00 93.38 103 ARG A O 1
ATOM 833 N N . ALA A 1 104 ? -29.680 -8.775 -4.227 1.00 91.69 104 ALA A N 1
ATOM 834 C CA . ALA A 1 104 ? -30.086 -9.117 -5.589 1.00 91.69 104 ALA A CA 1
ATOM 835 C C . ALA A 1 104 ? -30.732 -10.511 -5.647 1.00 91.69 104 ALA A C 1
ATOM 837 O O . ALA A 1 104 ? -31.830 -10.663 -6.185 1.00 91.69 104 ALA A O 1
ATOM 838 N N . ASN A 1 105 ? -30.116 -11.498 -4.998 1.00 89.50 105 ASN A N 1
ATOM 839 C CA . ASN A 1 105 ? -30.632 -12.863 -4.920 1.00 89.50 105 ASN A CA 1
ATOM 840 C C . ASN A 1 105 ? -31.976 -12.930 -4.178 1.00 89.50 105 ASN A C 1
ATOM 842 O O . ASN A 1 105 ? -32.893 -13.617 -4.626 1.00 89.50 105 ASN A O 1
ATOM 846 N N . GLN A 1 106 ? -32.139 -12.170 -3.090 1.00 89.88 106 GLN A N 1
ATOM 847 C CA . GLN A 1 106 ? -33.418 -12.058 -2.380 1.00 89.88 106 GLN A CA 1
ATOM 848 C C . GLN A 1 106 ? -34.517 -11.440 -3.255 1.00 89.88 106 GLN A C 1
ATOM 850 O O . GLN A 1 106 ? -35.652 -11.915 -3.239 1.00 89.88 106 GLN A O 1
ATOM 855 N N . LYS A 1 107 ? -34.203 -10.395 -4.033 1.00 88.94 107 LYS A N 1
ATOM 856 C CA . LYS A 1 107 ? -35.163 -9.783 -4.968 1.00 88.94 107 LYS A CA 1
ATOM 857 C C . LYS A 1 107 ? -35.600 -10.764 -6.056 1.00 88.94 107 LYS A C 1
ATOM 859 O O . LYS A 1 107 ? -36.783 -10.808 -6.380 1.00 88.94 107 LYS A O 1
ATOM 864 N N . GLU A 1 108 ? -34.682 -11.563 -6.593 1.00 86.62 108 GLU A N 1
ATOM 865 C CA . GLU A 1 108 ? -35.031 -12.598 -7.572 1.00 86.62 108 GLU A CA 1
ATOM 866 C C . GLU A 1 108 ? -35.910 -13.699 -6.995 1.00 86.62 108 GLU A C 1
ATOM 868 O O . GLU A 1 108 ? -36.881 -14.099 -7.634 1.00 86.62 108 GLU A O 1
ATOM 873 N N . LEU A 1 109 ? -35.593 -14.173 -5.788 1.00 85.56 109 LEU A N 1
ATOM 874 C CA . LEU A 1 109 ? -36.410 -15.168 -5.098 1.00 85.56 109 LEU A CA 1
ATOM 875 C C . LEU A 1 109 ? -37.845 -14.660 -4.926 1.00 85.56 109 LEU A C 1
ATOM 877 O O . LEU A 1 109 ? -38.778 -15.370 -5.284 1.00 85.56 109 LEU A O 1
ATOM 881 N N . LYS A 1 110 ? -38.010 -13.401 -4.493 1.00 86.62 110 LYS A N 1
ATOM 882 C CA . LYS A 1 110 ? -39.326 -12.757 -4.360 1.00 86.62 110 LYS A CA 1
ATOM 883 C C . LYS A 1 110 ? -40.074 -12.635 -5.691 1.00 86.62 110 LYS A C 1
ATOM 885 O O . LYS A 1 110 ? -41.278 -12.862 -5.721 1.00 86.62 110 LYS A O 1
ATOM 890 N N . ARG A 1 111 ? -39.376 -12.300 -6.786 1.00 84.38 111 ARG A N 1
ATOM 891 C CA . ARG A 1 111 ? -39.971 -12.239 -8.136 1.00 84.38 111 ARG A CA 1
ATOM 892 C C . ARG A 1 111 ? -40.470 -13.603 -8.604 1.00 84.38 111 ARG A C 1
ATOM 894 O O . ARG A 1 111 ? -41.544 -13.676 -9.180 1.00 84.38 111 ARG A O 1
ATOM 901 N N . LYS A 1 112 ? -39.709 -14.673 -8.353 1.00 82.56 112 LYS A N 1
ATOM 902 C CA . LYS A 1 112 ? -40.097 -16.039 -8.744 1.00 82.56 112 LYS A CA 1
ATOM 903 C C . LYS A 1 112 ? -41.206 -16.625 -7.871 1.00 82.56 112 LYS A C 1
ATOM 905 O O . LYS A 1 112 ? -41.941 -17.481 -8.341 1.00 82.56 112 LYS A O 1
ATOM 910 N N . SER A 1 113 ? -41.315 -16.194 -6.614 1.00 80.44 113 SER A N 1
ATOM 911 C CA . SER A 1 113 ? -42.370 -16.647 -5.700 1.00 80.44 113 SER A CA 1
ATOM 912 C C . SER A 1 113 ? -43.684 -15.875 -5.845 1.00 80.44 113 SER A C 1
ATOM 914 O O . SER A 1 113 ? -44.678 -16.278 -5.249 1.00 80.44 113 SER A O 1
ATOM 916 N N . GLN A 1 114 ? -43.705 -14.756 -6.578 1.00 74.88 114 GLN A N 1
ATOM 917 C CA . GLN A 1 114 ? -44.953 -14.059 -6.876 1.00 74.88 114 GLN A CA 1
ATOM 918 C C . GLN A 1 114 ? -45.703 -14.805 -7.989 1.00 74.88 114 GLN A C 1
ATOM 920 O O . GLN A 1 114 ? -45.133 -15.008 -9.063 1.00 74.88 114 GLN A O 1
ATOM 925 N N . PRO A 1 115 ? -46.965 -15.213 -7.767 1.00 69.19 115 PRO A N 1
ATOM 926 C CA . PRO A 1 115 ? -47.792 -15.740 -8.843 1.00 69.19 115 PRO A CA 1
ATOM 927 C C . PRO A 1 115 ? -47.949 -14.671 -9.939 1.00 69.19 115 PRO A C 1
ATOM 929 O O . PRO A 1 115 ? -47.962 -13.477 -9.619 1.00 69.19 115 PRO A O 1
ATOM 932 N N . PRO A 1 116 ? -48.045 -15.062 -11.223 1.00 61.28 116 PRO A N 1
ATOM 933 C CA . PRO A 1 116 ? -48.214 -14.122 -12.324 1.00 61.28 116 PRO A CA 1
ATOM 934 C C . PRO A 1 116 ? -49.487 -13.305 -12.092 1.00 61.28 116 PRO A C 1
ATOM 936 O O . PRO A 1 116 ? -50.604 -13.811 -12.169 1.00 61.28 116 PRO A O 1
ATOM 939 N N . TYR A 1 117 ? -49.300 -12.035 -11.746 1.00 53.28 117 TYR A N 1
ATOM 940 C CA . TYR A 1 117 ? -50.386 -11.102 -11.506 1.00 53.28 117 TYR A CA 1
ATOM 941 C C . TYR A 1 117 ? -50.986 -10.725 -12.866 1.00 53.28 117 TYR A C 1
ATOM 943 O O . TYR A 1 117 ? -50.441 -9.886 -13.584 1.00 53.28 117 TYR A O 1
ATOM 951 N N . HIS A 1 118 ? -52.085 -11.377 -13.251 1.00 49.72 118 HIS A N 1
ATOM 952 C CA . HIS A 1 118 ? -52.946 -10.886 -14.323 1.00 49.72 118 HIS A CA 1
ATOM 953 C C . HIS A 1 118 ? -53.594 -9.591 -13.829 1.00 49.72 118 HIS A C 1
ATOM 955 O O . HIS A 1 118 ? -54.473 -9.608 -12.972 1.00 49.72 118 HIS A O 1
ATOM 961 N N . GLY A 1 119 ? -53.078 -8.460 -14.306 1.00 44.06 119 GLY A N 1
ATOM 962 C CA . GLY A 1 119 ? -53.519 -7.141 -13.881 1.00 44.06 119 GLY A CA 1
ATOM 963 C C . GLY A 1 119 ? -54.996 -6.903 -14.184 1.00 44.06 119 GLY A C 1
ATOM 964 O O . GLY A 1 119 ? -55.413 -6.944 -15.339 1.00 44.06 119 GLY A O 1
ATOM 965 N N . VAL A 1 120 ? -55.751 -6.569 -13.142 1.00 44.91 120 VAL A N 1
ATOM 966 C CA . VAL A 1 120 ? -56.873 -5.637 -13.256 1.00 44.91 120 VAL A CA 1
ATOM 967 C C . VAL A 1 120 ? -56.313 -4.261 -12.872 1.00 44.91 120 VAL A C 1
ATOM 969 O O . VAL A 1 120 ? -55.692 -4.147 -11.812 1.00 44.91 120 VAL A O 1
ATOM 972 N N . PRO A 1 121 ? -56.444 -3.228 -13.720 1.00 46.81 121 PRO A N 1
ATOM 973 C CA . PRO A 1 121 ? -55.996 -1.885 -13.386 1.00 46.81 121 PRO A CA 1
ATOM 974 C C . PRO A 1 121 ? -57.023 -1.252 -12.442 1.00 46.81 121 PRO A C 1
ATOM 976 O O . PRO A 1 121 ? -58.169 -1.047 -12.828 1.00 46.81 121 PRO A O 1
ATOM 979 N N . GLY A 1 122 ? -56.626 -0.961 -11.204 1.00 42.97 122 GLY A N 1
ATOM 980 C CA . GLY A 1 122 ? -57.534 -0.393 -10.214 1.00 42.97 122 GLY A CA 1
ATOM 981 C C . GLY A 1 122 ? -56.809 0.288 -9.061 1.00 42.97 122 GLY A C 1
ATOM 982 O O . GLY A 1 122 ? -56.245 -0.377 -8.204 1.00 42.97 122 GLY A O 1
ATOM 983 N N . GLU A 1 123 ? -56.877 1.616 -9.102 1.00 43.03 123 GLU A N 1
ATOM 984 C CA . GLU A 1 123 ? -56.959 2.547 -7.972 1.00 43.03 123 GLU A CA 1
ATOM 985 C C . GLU A 1 123 ? -55.744 2.744 -7.048 1.00 43.03 123 GLU A C 1
ATOM 987 O O . GLU A 1 123 ? -55.358 1.931 -6.212 1.00 43.03 123 GLU A O 1
ATOM 992 N N . GLN A 1 124 ? -55.192 3.955 -7.181 1.00 49.97 124 GLN A N 1
ATOM 993 C CA . GLN A 1 124 ? -54.431 4.656 -6.158 1.00 49.97 124 GLN A CA 1
ATOM 994 C C . GLN A 1 124 ? -55.277 4.775 -4.888 1.00 49.97 124 GLN A C 1
ATOM 996 O O . GLN A 1 124 ? -56.356 5.361 -4.921 1.00 49.97 124 GLN A O 1
ATOM 1001 N N . GLN A 1 125 ? -54.755 4.295 -3.761 1.00 42.41 125 GLN A N 1
ATOM 1002 C CA . GLN A 1 125 ? -55.287 4.647 -2.452 1.00 42.41 125 GLN A CA 1
ATOM 1003 C C . GLN A 1 125 ? -54.194 5.328 -1.633 1.00 42.41 125 GLN A C 1
ATOM 1005 O O . GLN A 1 125 ? -53.232 4.714 -1.172 1.00 42.41 125 GLN A O 1
ATOM 1010 N N . GLU A 1 126 ? -54.349 6.644 -1.512 1.00 47.41 126 GLU A N 1
ATOM 1011 C CA . GLU A 1 126 ? -53.782 7.438 -0.436 1.00 47.41 126 GLU A CA 1
ATOM 1012 C C . GLU A 1 126 ? -54.301 6.911 0.907 1.00 47.41 126 GLU A C 1
ATOM 1014 O O . GLU A 1 126 ? -55.496 6.674 1.073 1.00 47.41 126 GLU A O 1
ATOM 1019 N N . SER A 1 127 ? -53.426 6.807 1.904 1.00 42.81 127 SER A N 1
ATOM 1020 C CA . SER A 1 127 ? -53.853 6.685 3.297 1.00 42.81 127 SER A CA 1
ATOM 1021 C C . SER A 1 127 ? -52.972 7.552 4.191 1.00 42.81 127 SER A C 1
ATOM 1023 O O . SER A 1 127 ? -51.909 7.144 4.661 1.00 42.81 127 SER A O 1
ATOM 1025 N N . LYS A 1 128 ? -53.451 8.783 4.401 1.00 49.09 128 LYS A N 1
ATOM 1026 C CA . LYS A 1 128 ? -53.266 9.569 5.626 1.00 49.09 128 LYS A CA 1
ATOM 1027 C C . LYS A 1 128 ? -54.010 8.885 6.777 1.00 49.09 128 LYS A C 1
ATOM 1029 O O . LYS A 1 128 ? -55.144 8.481 6.574 1.00 49.09 128 LYS A O 1
ATOM 1034 N N . HIS A 1 129 ? -53.398 8.848 7.958 1.00 39.72 129 HIS A N 1
ATOM 1035 C CA . HIS A 1 129 ? -53.967 8.982 9.317 1.00 39.72 129 HIS A CA 1
ATOM 1036 C C . HIS A 1 129 ? -52.793 8.718 10.289 1.00 39.72 129 HIS A C 1
ATOM 1038 O O . HIS A 1 129 ? -51.964 7.863 10.015 1.00 39.72 129 HIS A O 1
ATOM 1044 N N . GLY A 1 130 ? -52.554 9.432 11.388 1.00 35.91 130 GLY A N 1
ATOM 1045 C CA . GLY A 1 130 ? -53.419 10.293 12.182 1.00 35.91 130 GLY A CA 1
ATOM 1046 C C . GLY A 1 130 ? -53.513 9.732 13.607 1.00 35.91 130 GLY A C 1
ATOM 1047 O O . GLY A 1 130 ? -54.178 8.727 13.786 1.00 35.91 130 GLY A O 1
ATOM 1048 N N . PHE A 1 131 ? -52.885 10.435 14.562 1.00 37.97 131 PHE A N 1
ATOM 1049 C CA . PHE A 1 131 ? -53.296 10.628 15.970 1.00 37.97 131 PHE A CA 1
ATOM 1050 C C . PHE A 1 131 ? -53.344 9.434 16.958 1.00 37.97 131 PHE A C 1
ATOM 1052 O O . PHE A 1 131 ? -54.043 8.463 16.713 1.00 37.97 131 PHE A O 1
ATOM 1059 N N . THR A 1 132 ? -52.685 9.563 18.127 1.00 38.88 132 THR A N 1
ATOM 1060 C CA . THR A 1 132 ? -53.318 9.892 19.438 1.00 38.88 132 THR A CA 1
ATOM 1061 C C . THR A 1 132 ? -52.300 9.891 20.592 1.00 38.88 132 THR A C 1
ATOM 1063 O O . THR A 1 132 ? -51.618 8.893 20.811 1.00 38.88 132 THR A O 1
ATOM 1066 N N . ASP A 1 133 ? -52.283 10.985 21.359 1.00 46.62 133 ASP A N 1
ATOM 1067 C CA . ASP A 1 133 ? -51.847 11.063 22.763 1.00 46.62 133 ASP A CA 1
ATOM 1068 C C . ASP A 1 133 ? -52.970 10.578 23.698 1.00 46.62 133 ASP A C 1
ATOM 1070 O O . ASP A 1 133 ? -54.137 10.870 23.428 1.00 46.62 133 ASP A O 1
ATOM 1074 N N . ALA A 1 134 ? -52.633 9.943 24.833 1.00 41.56 134 ALA A N 1
ATOM 1075 C CA . ALA A 1 134 ? -53.470 9.952 26.044 1.00 41.56 134 ALA A CA 1
ATOM 1076 C C . ALA A 1 134 ? -52.729 9.490 27.323 1.00 41.56 134 ALA A C 1
ATOM 1078 O O . ALA A 1 134 ? -52.214 8.380 27.407 1.00 41.56 134 ALA A O 1
ATOM 1079 N N . HIS A 1 135 ? -52.742 10.387 28.318 1.00 41.31 135 HIS A N 1
ATOM 1080 C CA . HIS A 1 135 ? -52.865 10.230 29.779 1.00 41.31 135 HIS A CA 1
ATOM 1081 C C . HIS A 1 135 ? -52.799 8.848 30.463 1.00 41.31 135 HIS A C 1
ATOM 1083 O O . HIS A 1 135 ? -53.593 7.965 30.159 1.00 41.31 135 HIS A O 1
ATOM 1089 N N . THR A 1 136 ? -52.119 8.794 31.626 1.00 37.34 136 THR A N 1
ATOM 1090 C CA . THR A 1 136 ? -52.750 8.307 32.880 1.00 37.34 136 THR A CA 1
ATOM 1091 C C . THR A 1 136 ? -52.120 8.920 34.147 1.00 37.34 136 THR A C 1
ATOM 1093 O O . THR A 1 136 ? -50.903 8.988 34.288 1.00 37.34 136 THR A O 1
ATOM 1096 N N . GLN A 1 137 ? -52.986 9.390 35.051 1.00 45.50 137 GLN A N 1
ATOM 1097 C CA . GLN A 1 137 ? -52.736 9.806 36.439 1.00 45.50 137 GLN A CA 1
ATOM 1098 C C . GLN A 1 137 ? -52.590 8.590 37.372 1.00 45.50 137 GLN A C 1
ATOM 1100 O O . GLN A 1 137 ? -53.234 7.583 37.115 1.00 45.50 137 GLN A O 1
ATOM 1105 N N . THR A 1 138 ? -51.922 8.747 38.524 1.00 37.16 138 THR A N 1
ATOM 1106 C CA . THR A 1 138 ? -52.484 8.322 39.831 1.00 37.16 138 THR A CA 1
ATOM 1107 C C . THR A 1 138 ? -51.690 8.923 40.989 1.00 37.16 138 THR A C 1
ATOM 1109 O O . THR A 1 138 ? -50.478 8.748 41.079 1.00 37.16 138 THR A O 1
ATOM 1112 N N . GLY A 1 139 ? -52.391 9.633 41.872 1.00 42.22 139 GLY A N 1
ATOM 1113 C CA . GLY A 1 139 ? -51.900 10.058 43.179 1.00 42.22 139 GLY A CA 1
ATOM 1114 C C . GLY A 1 139 ? -52.396 9.152 44.308 1.00 42.22 139 GLY A C 1
ATOM 1115 O O . GLY A 1 139 ? -53.267 8.316 44.099 1.00 42.22 139 GLY A O 1
ATOM 1116 N N . SER A 1 140 ? -51.837 9.349 45.502 1.00 36.41 140 SER A N 1
ATOM 1117 C CA . SER A 1 140 ? -52.390 9.029 46.833 1.00 36.41 140 SER A CA 1
ATOM 1118 C C . SER A 1 140 ? -51.301 9.444 47.838 1.00 36.41 140 SER A C 1
ATOM 1120 O O . SER A 1 140 ? -50.157 9.041 47.674 1.00 36.41 140 SER A O 1
ATOM 1122 N N . GLY A 1 141 ? -51.480 10.321 48.824 1.00 38.94 141 GLY A N 1
ATOM 1123 C CA . GLY A 1 141 ? -52.629 10.500 49.706 1.00 38.94 141 GLY A CA 1
ATOM 1124 C C . GLY A 1 141 ? -52.184 10.128 51.129 1.00 38.94 141 GLY A C 1
ATOM 1125 O O . GLY A 1 141 ? -52.113 8.954 51.465 1.00 38.94 141 GLY A O 1
ATOM 1126 N N . PHE A 1 142 ? -51.811 11.130 51.934 1.00 47.69 142 PHE A N 1
ATOM 1127 C CA . PHE A 1 142 ? -51.433 11.012 53.351 1.00 47.69 142 PHE A CA 1
ATOM 1128 C C . PHE A 1 142 ? -52.544 10.370 54.194 1.00 47.69 142 PHE A C 1
ATOM 1130 O O . PHE A 1 142 ? -53.710 10.716 54.016 1.00 47.69 142 PHE A O 1
ATOM 1137 N N . THR A 1 143 ? -52.199 9.607 55.241 1.00 37.38 143 THR A N 1
ATOM 1138 C CA . THR A 1 143 ? -52.987 9.652 56.489 1.00 37.38 143 THR A CA 1
ATOM 1139 C C . THR A 1 143 ? -52.165 9.304 57.734 1.00 37.38 143 THR A C 1
ATOM 1141 O O . THR A 1 143 ? -51.518 8.266 57.824 1.00 37.38 143 THR A O 1
ATOM 1144 N N . ARG A 1 144 ? -52.222 10.219 58.704 1.00 53.06 144 ARG A N 1
ATOM 1145 C CA . ARG A 1 144 ? -51.783 10.119 60.102 1.00 53.06 144 ARG A CA 1
ATOM 1146 C C . ARG A 1 144 ? -52.926 9.525 60.935 1.00 53.06 144 ARG A C 1
ATOM 1148 O O . ARG A 1 144 ? -54.054 9.962 60.727 1.00 53.06 144 ARG A O 1
ATOM 1155 N N . PRO A 1 145 ? -52.660 8.666 61.932 1.00 45.75 145 PRO A N 1
ATOM 1156 C CA . PRO A 1 145 ? -53.617 8.459 63.019 1.00 45.75 145 PRO A CA 1
ATOM 1157 C C . PRO A 1 145 ? -53.051 8.873 64.386 1.00 45.75 145 PRO A C 1
ATOM 1159 O O . PRO A 1 145 ? -51.914 8.562 64.739 1.00 45.75 145 PRO A O 1
ATOM 1162 N N . GLN A 1 146 ? -53.881 9.592 65.143 1.00 42.53 146 GLN A N 1
ATOM 1163 C CA . GLN A 1 146 ? -53.771 9.795 66.589 1.00 42.53 146 GLN A CA 1
ATOM 1164 C C . GLN A 1 146 ? -54.363 8.589 67.343 1.00 42.53 146 GLN A C 1
ATOM 1166 O O . GLN A 1 146 ? -55.288 7.941 66.859 1.00 42.53 146 GLN A O 1
ATOM 1171 N N . ALA A 1 147 ? -53.821 8.341 68.539 1.00 41.19 147 ALA A N 1
ATOM 1172 C CA . ALA A 1 147 ? -54.348 7.473 69.604 1.00 41.19 147 ALA A CA 1
ATOM 1173 C C . ALA A 1 147 ? -55.685 8.030 70.176 1.00 41.19 147 ALA A C 1
ATOM 1175 O O . ALA A 1 147 ? -55.978 9.187 69.855 1.00 41.19 147 ALA A O 1
ATOM 1176 N N . PRO A 1 148 ? -56.474 7.324 71.035 1.00 57.28 148 PRO A N 1
ATOM 1177 C CA . PRO A 1 148 ? -56.041 6.881 72.385 1.00 57.28 148 PRO A CA 1
ATOM 1178 C C . PRO A 1 148 ? -56.761 5.649 73.024 1.00 57.28 148 PRO A C 1
ATOM 1180 O O . PRO A 1 148 ? -57.756 5.157 72.508 1.00 57.28 148 PRO A O 1
ATOM 1183 N N . GLY A 1 149 ? -56.282 5.244 74.219 1.00 36.28 149 GLY A N 1
ATOM 1184 C CA . GLY A 1 149 ? -57.045 4.568 75.303 1.00 36.28 149 GLY A CA 1
ATOM 1185 C C . GLY A 1 149 ? -56.876 3.042 75.410 1.00 36.28 149 GLY A C 1
ATOM 1186 O O . GLY A 1 149 ? -57.319 2.339 74.518 1.00 36.28 149 GLY A O 1
ATOM 1187 N N . SER A 1 150 ? -56.057 2.532 76.352 1.00 36.81 150 SER A N 1
ATOM 1188 C CA . SER A 1 150 ? -56.424 1.949 77.680 1.00 36.81 150 SER A CA 1
ATOM 1189 C C . SER A 1 150 ? -56.970 0.504 77.540 1.00 36.81 150 SER A C 1
ATOM 1191 O O . SER A 1 150 ? -57.770 0.244 76.661 1.00 36.81 150 SER A O 1
ATOM 1193 N N . GLU A 1 151 ? -56.574 -0.550 78.258 1.00 37.84 151 GLU A N 1
ATOM 1194 C CA . GLU A 1 151 ? -56.024 -0.741 79.598 1.00 37.84 151 GLU A CA 1
ATOM 1195 C C . GLU A 1 151 ? -55.403 -2.161 79.718 1.00 37.84 151 GLU A C 1
ATOM 1197 O O . GLU A 1 151 ? -55.804 -3.086 79.021 1.00 37.84 151 GLU A O 1
ATOM 1202 N N . THR A 1 152 ? -54.429 -2.266 80.629 1.00 44.28 152 THR A N 1
ATOM 1203 C CA . THR A 1 152 ? -54.038 -3.394 81.507 1.00 44.28 152 THR A CA 1
ATOM 1204 C C . THR A 1 152 ? -53.724 -4.821 80.995 1.00 44.28 152 THR A C 1
ATOM 1206 O O . THR A 1 152 ? -54.508 -5.518 80.365 1.00 44.28 152 THR A O 1
ATOM 1209 N N . SER A 1 153 ? -52.587 -5.302 81.530 1.00 44.72 153 SER A N 1
ATOM 1210 C CA . SER A 1 153 ? -52.170 -6.700 81.773 1.00 44.72 153 SER A CA 1
ATOM 1211 C C . SER A 1 153 ? -51.260 -7.358 80.730 1.00 44.72 153 SER A C 1
ATOM 1213 O O . SER A 1 153 ? -51.702 -8.054 79.823 1.00 44.72 153 SER A O 1
ATOM 1215 N N . GLY A 1 154 ? -49.943 -7.206 80.931 1.00 44.19 154 GLY A N 1
ATOM 1216 C CA . GLY A 1 154 ? -48.924 -7.991 80.221 1.00 44.19 154 GLY A CA 1
ATOM 1217 C C . GLY A 1 154 ? -47.493 -7.445 80.304 1.00 44.19 154 GLY A C 1
ATOM 1218 O O . GLY A 1 154 ? -46.756 -7.522 79.326 1.00 44.19 154 GLY A O 1
ATOM 1219 N N . THR A 1 155 ? -47.079 -6.868 81.435 1.00 51.03 155 THR A N 1
ATOM 1220 C CA . THR A 1 155 ? -45.817 -6.111 81.603 1.00 51.03 155 THR A CA 1
ATOM 1221 C C . THR A 1 155 ? -44.520 -6.915 81.428 1.00 51.03 155 THR A C 1
ATOM 1223 O O . THR A 1 155 ? -43.457 -6.320 81.356 1.00 51.03 155 THR A O 1
ATOM 1226 N N . SER A 1 156 ? -44.565 -8.243 81.288 1.00 54.97 156 SER A N 1
ATOM 1227 C CA . SER A 1 156 ? -43.353 -9.065 81.112 1.00 54.97 156 SER A CA 1
ATOM 1228 C C . SER A 1 156 ? -42.966 -9.312 79.644 1.00 54.97 156 SER A C 1
ATOM 1230 O O . SER A 1 156 ? -41.781 -9.419 79.342 1.00 54.97 156 SER A O 1
ATOM 1232 N N . ALA A 1 157 ? -43.923 -9.359 78.709 1.00 57.19 157 ALA A N 1
ATOM 1233 C CA . ALA A 1 157 ? -43.638 -9.670 77.300 1.00 57.19 157 ALA A CA 1
ATOM 1234 C C . ALA A 1 157 ? -43.247 -8.432 76.465 1.00 57.19 157 ALA A C 1
ATOM 1236 O O . ALA A 1 157 ? -42.593 -8.550 75.426 1.00 57.19 157 ALA A O 1
ATOM 1237 N N . GLN A 1 158 ? -43.648 -7.237 76.908 1.00 60.31 158 GLN A N 1
ATOM 1238 C CA . GLN A 1 158 ? -43.379 -5.976 76.210 1.00 60.31 158 GLN A CA 1
ATOM 1239 C C . GLN A 1 158 ? -41.946 -5.472 76.440 1.00 60.31 158 GLN A C 1
ATOM 1241 O O . GLN A 1 158 ? -41.306 -5.035 75.482 1.00 60.31 158 GLN A O 1
ATOM 1246 N N . ASP A 1 159 ? -41.420 -5.624 77.658 1.00 64.94 159 ASP A N 1
ATOM 1247 C CA . ASP A 1 159 ? -40.030 -5.286 77.992 1.00 64.94 159 ASP A CA 1
ATOM 1248 C C . ASP A 1 159 ? -39.039 -6.157 77.218 1.00 64.94 159 ASP A C 1
ATOM 1250 O O . ASP A 1 159 ? -38.051 -5.660 76.677 1.00 64.94 159 ASP A O 1
ATOM 1254 N N . GLU A 1 160 ? -39.329 -7.451 77.059 1.00 70.19 160 GLU A N 1
ATOM 1255 C CA . GLU A 1 160 ? -38.458 -8.342 76.293 1.00 70.19 160 GLU A CA 1
ATOM 1256 C C . GLU A 1 160 ? -38.475 -8.029 74.788 1.00 70.19 160 GLU A C 1
ATOM 1258 O O . GLU A 1 160 ? -37.446 -8.115 74.110 1.00 70.19 160 GLU A O 1
ATOM 1263 N N . LYS A 1 161 ? -39.616 -7.574 74.259 1.00 76.62 161 LYS A N 1
ATOM 1264 C CA . LYS A 1 161 ? -39.721 -7.116 72.869 1.00 76.62 161 LYS A CA 1
ATOM 1265 C C . LYS A 1 161 ? -38.928 -5.825 72.636 1.00 76.62 161 LYS A C 1
ATOM 1267 O O . LYS A 1 161 ? -38.204 -5.749 71.644 1.00 76.62 161 LYS A O 1
ATOM 1272 N N . GLN A 1 162 ? -38.995 -4.861 73.560 1.00 78.56 162 GLN A N 1
ATOM 1273 C CA . GLN A 1 162 ? -38.196 -3.630 73.496 1.00 78.56 162 GLN A CA 1
ATOM 1274 C C . GLN A 1 162 ? -36.693 -3.911 73.622 1.00 78.56 162 GLN A C 1
ATOM 1276 O O . GLN A 1 162 ? -35.896 -3.336 72.880 1.00 78.56 162 GLN A O 1
ATOM 1281 N N . ARG A 1 163 ? -36.295 -4.856 74.482 1.00 79.88 163 ARG A N 1
ATOM 1282 C CA . ARG A 1 163 ? -34.890 -5.260 74.647 1.00 79.88 163 ARG A CA 1
ATOM 1283 C C . ARG A 1 163 ? -34.319 -5.893 73.372 1.00 79.88 163 ARG A C 1
ATOM 1285 O O . ARG A 1 163 ? -33.240 -5.507 72.930 1.00 79.88 163 ARG A O 1
ATOM 1292 N N . ARG A 1 164 ? -35.082 -6.779 72.716 1.00 82.44 164 ARG A N 1
ATOM 1293 C CA . ARG A 1 164 ? -34.710 -7.391 71.421 1.00 82.44 164 ARG A CA 1
ATOM 1294 C C . ARG A 1 164 ? -34.684 -6.392 70.263 1.00 82.44 164 ARG A C 1
ATOM 1296 O O . ARG A 1 164 ? -33.988 -6.599 69.270 1.00 82.44 164 ARG A O 1
ATOM 1303 N N . GLU A 1 165 ? -35.487 -5.337 70.322 1.00 82.81 165 GLU A N 1
ATOM 1304 C CA . GLU A 1 165 ? -35.498 -4.283 69.305 1.00 82.81 165 GLU A CA 1
ATOM 1305 C C . GLU A 1 165 ? -34.313 -3.325 69.472 1.00 82.81 165 GLU A C 1
ATOM 1307 O O . GLU A 1 165 ? -33.667 -2.974 68.485 1.00 82.81 165 GLU A O 1
ATOM 1312 N N . PHE A 1 166 ? -33.946 -3.013 70.716 1.00 87.56 166 PHE A N 1
ATOM 1313 C CA . PHE A 1 166 ? -32.733 -2.267 71.035 1.00 87.56 166 PHE A CA 1
ATOM 1314 C C . PHE A 1 166 ? -31.457 -3.026 70.632 1.00 87.56 166 PHE A C 1
ATOM 1316 O O . PHE A 1 166 ? -30.583 -2.442 69.992 1.00 87.56 166 PHE A O 1
ATOM 1323 N N . GLU A 1 167 ? -31.373 -4.333 70.911 1.00 85.62 167 GLU A N 1
ATOM 1324 C CA . GLU A 1 167 ? -30.262 -5.180 70.443 1.00 85.62 167 GLU A CA 1
ATOM 1325 C C . GLU A 1 167 ? -30.173 -5.213 68.914 1.00 85.62 167 GLU A C 1
ATOM 1327 O O . GLU A 1 167 ? -29.089 -5.033 68.363 1.00 85.62 167 GLU A O 1
ATOM 1332 N N . ARG A 1 168 ? -31.302 -5.349 68.202 1.00 88.56 168 ARG A N 1
ATOM 1333 C CA . ARG A 1 168 ? -31.312 -5.298 66.729 1.00 88.56 168 ARG A CA 1
ATOM 1334 C C . ARG A 1 168 ? -30.866 -3.948 66.179 1.00 88.56 168 ARG A C 1
ATOM 1336 O O . ARG A 1 168 ? -30.152 -3.913 65.181 1.00 88.56 168 ARG A O 1
ATOM 1343 N N . GLN A 1 169 ? -31.244 -2.842 66.819 1.00 86.81 169 GLN A N 1
ATOM 1344 C CA . GLN A 1 169 ? -30.775 -1.515 66.418 1.00 86.81 169 GLN A CA 1
ATOM 1345 C C . GLN A 1 169 ? -29.280 -1.315 66.695 1.00 86.81 169 GLN A C 1
ATOM 1347 O O . GLN A 1 169 ? -28.595 -0.689 65.885 1.00 86.81 169 GLN A O 1
ATOM 1352 N N . GLN A 1 170 ? -28.753 -1.845 67.802 1.00 89.06 170 GLN A N 1
ATOM 1353 C CA . GLN A 1 170 ? -27.313 -1.828 68.072 1.00 89.06 170 GLN A CA 1
ATOM 1354 C C . GLN A 1 170 ? -26.533 -2.681 67.067 1.00 89.06 170 GLN A C 1
ATOM 1356 O O . GLN A 1 170 ? -25.511 -2.229 66.552 1.00 89.06 170 GLN A O 1
ATOM 1361 N N . GLU A 1 171 ? -27.027 -3.877 66.745 1.00 87.44 171 GLU A N 1
ATOM 1362 C CA . GLU A 1 171 ? -26.409 -4.770 65.762 1.00 87.44 171 GLU A CA 1
ATOM 1363 C C . GLU A 1 171 ? -26.411 -4.141 64.361 1.00 87.44 171 GLU A C 1
ATOM 1365 O O . GLU A 1 171 ? -25.379 -4.107 63.695 1.00 87.44 171 GLU A O 1
ATOM 1370 N N . ALA A 1 172 ? -27.533 -3.538 63.951 1.00 90.88 172 ALA A N 1
ATOM 1371 C CA . ALA A 1 172 ? -27.644 -2.832 62.677 1.00 90.88 172 ALA A CA 1
ATOM 1372 C C . ALA A 1 172 ? -26.686 -1.632 62.586 1.00 90.88 172 ALA A C 1
ATOM 1374 O O . ALA A 1 172 ? -26.073 -1.411 61.542 1.00 90.88 172 ALA A O 1
ATOM 1375 N N . LYS A 1 173 ? -26.504 -0.877 63.679 1.00 90.88 173 LYS A N 1
ATOM 1376 C CA . LYS A 1 173 ? -25.521 0.217 63.728 1.00 90.88 173 LYS A CA 1
ATOM 1377 C C . LYS A 1 173 ? -24.087 -0.295 63.591 1.00 90.88 173 LYS A C 1
ATOM 1379 O O . LYS A 1 173 ? -23.327 0.287 62.822 1.00 90.88 173 LYS A O 1
ATOM 1384 N N . ARG A 1 174 ? -23.737 -1.395 64.269 1.00 92.00 174 ARG A N 1
ATOM 1385 C CA . ARG A 1 174 ? -22.411 -2.024 64.137 1.00 92.00 174 ARG A CA 1
ATOM 1386 C C . ARG A 1 174 ? -22.154 -2.527 62.719 1.00 92.00 174 ARG A C 1
ATOM 1388 O O . ARG A 1 174 ? -21.068 -2.307 62.192 1.00 92.00 174 ARG A O 1
ATOM 1395 N N . GLN A 1 175 ? -23.145 -3.148 62.078 1.00 92.06 175 GLN A N 1
ATOM 1396 C CA . GLN A 1 175 ? -23.008 -3.603 60.692 1.00 92.06 175 GLN A CA 1
ATOM 1397 C C . GLN A 1 175 ? -22.852 -2.437 59.709 1.00 92.06 175 GLN A C 1
ATOM 1399 O O . GLN A 1 175 ? -21.971 -2.483 58.853 1.00 92.06 175 GLN A O 1
ATOM 1404 N N . ALA A 1 176 ? -23.631 -1.363 59.871 1.00 92.12 176 ALA A N 1
ATOM 1405 C CA . ALA A 1 176 ? -23.518 -0.174 59.028 1.00 92.12 176 ALA A CA 1
ATOM 1406 C C . ALA A 1 176 ? -22.152 0.527 59.169 1.00 92.12 176 ALA A C 1
ATOM 1408 O O . ALA A 1 176 ? -21.619 1.057 58.194 1.00 92.12 176 ALA A O 1
ATOM 1409 N N . GLU A 1 177 ? -21.566 0.527 60.369 1.00 92.12 177 GLU A N 1
ATOM 1410 C CA . GLU A 1 177 ? -20.233 1.088 60.611 1.00 92.12 177 GLU A CA 1
ATOM 1411 C C . GLU A 1 177 ? -19.128 0.248 59.951 1.00 92.12 177 GLU A C 1
ATOM 1413 O O . GLU A 1 177 ? -18.290 0.798 59.234 1.00 92.12 177 GLU A O 1
ATOM 1418 N N . LEU A 1 178 ? -19.195 -1.081 60.089 1.00 94.19 178 LEU A N 1
ATOM 1419 C CA . LEU A 1 178 ? -18.298 -2.031 59.416 1.00 94.19 178 LEU A CA 1
ATOM 1420 C C . LEU A 1 178 ? -18.359 -1.919 57.888 1.00 94.19 178 LEU A C 1
ATOM 1422 O O . LEU A 1 178 ? -17.328 -1.950 57.213 1.00 94.19 178 LEU A O 1
ATOM 1426 N N . GLU A 1 179 ? -19.557 -1.769 57.324 1.00 91.62 179 GLU A N 1
ATOM 1427 C CA . GLU A 1 179 ? -19.735 -1.619 55.880 1.00 91.62 179 GLU A CA 1
ATOM 1428 C C . GLU A 1 179 ? -19.169 -0.286 55.378 1.00 91.62 179 GLU A C 1
ATOM 1430 O O . GLU A 1 179 ? -18.483 -0.241 54.353 1.00 91.62 179 GLU A O 1
ATOM 1435 N N . ARG A 1 180 ? -19.356 0.794 56.145 1.00 94.81 180 ARG A N 1
ATOM 1436 C CA . ARG A 1 180 ? -18.779 2.106 55.831 1.00 94.81 180 ARG A CA 1
ATOM 1437 C C . ARG A 1 180 ? -17.250 2.097 55.911 1.00 94.81 180 ARG A C 1
ATOM 1439 O O . ARG A 1 180 ? -16.601 2.730 55.076 1.00 94.81 180 ARG A O 1
ATOM 1446 N N . GLU A 1 181 ? -16.664 1.382 56.871 1.00 94.06 181 GLU A N 1
ATOM 1447 C CA . GLU A 1 181 ? -15.212 1.178 56.931 1.00 94.06 181 GLU A CA 1
ATOM 1448 C C . GLU A 1 181 ? -14.696 0.375 55.737 1.00 94.06 181 GLU A C 1
ATOM 1450 O O . GLU A 1 181 ? -13.712 0.786 55.116 1.00 94.06 181 GLU A O 1
ATOM 1455 N N . ARG A 1 182 ? -15.383 -0.711 55.357 1.00 94.12 182 ARG A N 1
ATOM 1456 C CA . ARG A 1 182 ? -15.031 -1.501 54.166 1.00 94.12 182 ARG A CA 1
ATOM 1457 C C . ARG A 1 182 ? -15.048 -0.660 52.895 1.00 94.12 182 ARG A C 1
ATOM 1459 O O . ARG A 1 182 ? -14.057 -0.657 52.170 1.00 94.12 182 ARG A O 1
ATOM 1466 N N . GLN A 1 183 ? -16.114 0.106 52.664 1.00 92.62 183 GLN A N 1
ATOM 1467 C CA . GLN A 1 183 ? -16.217 0.984 51.492 1.00 92.62 183 GLN A CA 1
ATOM 1468 C C . GLN A 1 183 ? -15.109 2.045 51.473 1.00 92.62 183 GLN A C 1
ATOM 1470 O O . GLN A 1 183 ? -14.540 2.349 50.425 1.00 92.62 183 GLN A O 1
ATOM 1475 N N . LYS A 1 184 ? -14.751 2.597 52.639 1.00 95.31 184 LYS A N 1
ATOM 1476 C CA . LYS A 1 184 ? -13.673 3.588 52.749 1.00 95.31 184 LYS A CA 1
ATOM 1477 C C . LYS A 1 184 ? -12.291 2.974 52.506 1.00 95.31 184 LYS A C 1
ATOM 1479 O O . LYS A 1 184 ? -11.439 3.635 51.910 1.00 95.31 184 LYS A O 1
ATOM 1484 N N . ALA A 1 185 ? -12.058 1.741 52.953 1.00 94.88 185 ALA A N 1
ATOM 1485 C CA . ALA A 1 185 ? -10.824 1.006 52.690 1.00 94.88 185 ALA A CA 1
ATOM 1486 C C . ALA A 1 185 ? -10.690 0.644 51.202 1.00 94.88 185 ALA A C 1
ATOM 1488 O O . ALA A 1 185 ? -9.629 0.850 50.617 1.00 94.88 185 ALA A O 1
ATOM 1489 N N . GLU A 1 186 ? -11.776 0.194 50.571 1.00 93.12 186 GLU A N 1
ATOM 1490 C CA . GLU A 1 186 ? -11.805 -0.147 49.147 1.00 93.12 186 GLU A CA 1
ATOM 1491 C C . GLU A 1 186 ? -11.580 1.084 48.258 1.00 93.12 186 GLU A C 1
ATOM 1493 O O . GLU A 1 186 ? -10.738 1.051 47.361 1.00 93.12 186 GLU A O 1
ATOM 1498 N N . ALA A 1 187 ? -12.222 2.215 48.570 1.00 93.69 187 ALA A N 1
ATOM 1499 C CA . ALA A 1 187 ? -11.993 3.476 47.863 1.00 93.69 187 ALA A CA 1
ATOM 1500 C C . ALA A 1 187 ? -10.535 3.964 47.976 1.00 93.69 187 ALA A C 1
ATOM 1502 O O . ALA A 1 187 ? -9.973 4.484 47.012 1.00 93.69 187 ALA A O 1
ATOM 1503 N N . ARG A 1 188 ? -9.891 3.776 49.139 1.00 94.69 188 ARG A N 1
ATOM 1504 C CA . ARG A 1 188 ? -8.464 4.101 49.316 1.00 94.69 188 ARG A CA 1
ATOM 1505 C C . ARG A 1 188 ? -7.561 3.182 48.497 1.00 94.69 188 ARG A C 1
ATOM 1507 O O . ARG A 1 188 ? -6.633 3.679 47.868 1.00 94.69 188 ARG A O 1
ATOM 1514 N N . ALA A 1 189 ? -7.849 1.882 48.471 1.00 94.44 189 ALA A N 1
ATOM 1515 C CA . ALA A 1 189 ? -7.086 0.918 47.682 1.00 94.44 189 ALA A CA 1
ATOM 1516 C C . ALA A 1 189 ? -7.189 1.206 46.174 1.00 94.44 189 ALA A C 1
ATOM 1518 O O . ALA A 1 189 ? -6.178 1.185 45.475 1.00 94.44 189 ALA A O 1
ATOM 1519 N N . GLN A 1 190 ? -8.385 1.549 45.681 1.00 93.94 190 GLN A N 1
ATOM 1520 C CA . GLN A 1 190 ? -8.586 1.933 44.280 1.00 93.94 190 GLN A CA 1
ATOM 1521 C C . GLN A 1 190 ? -7.825 3.215 43.918 1.00 93.94 190 GLN A C 1
ATOM 1523 O O . GLN A 1 190 ? -7.156 3.257 42.886 1.00 93.94 190 GLN A O 1
ATOM 1528 N N . ALA A 1 191 ? -7.864 4.235 44.782 1.00 93.25 191 ALA A N 1
ATOM 1529 C CA . ALA A 1 191 ? -7.118 5.471 44.560 1.00 93.25 191 ALA A CA 1
ATOM 1530 C C . ALA A 1 191 ? -5.595 5.230 44.536 1.00 93.25 191 ALA A C 1
ATOM 1532 O O . ALA A 1 191 ? -4.890 5.796 43.697 1.00 93.25 191 ALA A O 1
ATOM 1533 N N . GLU A 1 192 ? -5.070 4.370 45.415 1.00 94.81 192 GLU A N 1
ATOM 1534 C CA . GLU A 1 192 ? -3.642 4.033 45.429 1.00 94.81 192 GLU A CA 1
ATOM 1535 C C . GLU A 1 192 ? -3.220 3.283 44.154 1.00 94.81 192 GLU A C 1
ATOM 1537 O O . GLU A 1 192 ? -2.193 3.618 43.555 1.00 94.81 192 GLU A O 1
ATOM 1542 N N . GLU A 1 193 ? -4.032 2.329 43.690 1.00 93.06 193 GLU A N 1
ATOM 1543 C CA . GLU A 1 193 ? -3.756 1.578 42.461 1.00 93.06 193 GLU A CA 1
ATOM 1544 C C . GLU A 1 193 ? -3.806 2.476 41.215 1.00 93.06 193 GLU A C 1
ATOM 1546 O O . GLU A 1 193 ? -2.901 2.414 40.381 1.00 93.06 193 GLU A O 1
ATOM 1551 N N . GLU A 1 194 ? -4.778 3.391 41.116 1.00 93.62 194 GLU A N 1
ATOM 1552 C CA . GLU A 1 194 ? -4.835 4.361 40.014 1.00 93.62 194 GLU A CA 1
ATOM 1553 C C . GLU A 1 194 ? -3.586 5.257 39.996 1.00 93.62 194 GLU A C 1
ATOM 1555 O O . GLU A 1 194 ? -2.998 5.516 38.940 1.00 93.62 194 GLU A O 1
ATOM 1560 N N . THR A 1 195 ? -3.122 5.688 41.172 1.00 94.19 195 THR A N 1
ATOM 1561 C CA . THR A 1 195 ? -1.915 6.516 41.288 1.00 94.19 195 THR A CA 1
ATOM 1562 C C . THR A 1 195 ? -0.671 5.744 40.837 1.00 94.19 195 THR A C 1
ATOM 1564 O O . THR A 1 195 ? 0.148 6.272 40.079 1.00 94.19 195 THR A O 1
ATOM 1567 N N . ARG A 1 196 ? -0.549 4.466 41.226 1.00 94.88 196 ARG A N 1
ATOM 1568 C CA . ARG A 1 196 ? 0.534 3.581 40.764 1.00 94.88 196 ARG A CA 1
ATOM 1569 C C . ARG A 1 196 ? 0.478 3.352 39.258 1.00 94.88 196 ARG A C 1
ATOM 1571 O O . ARG A 1 196 ? 1.520 3.356 38.601 1.00 94.88 196 ARG A O 1
ATOM 1578 N N . GLN A 1 197 ? -0.713 3.177 38.693 1.00 93.69 197 GLN A N 1
ATOM 1579 C CA . GLN A 1 197 ? -0.882 2.961 37.260 1.00 93.69 197 GLN A CA 1
ATOM 1580 C C . GLN A 1 197 ? -0.482 4.204 36.453 1.00 93.69 197 GLN A C 1
ATOM 1582 O O . GLN A 1 197 ? 0.253 4.078 35.470 1.00 93.69 197 GLN A O 1
ATOM 1587 N N . ARG A 1 198 ? -0.869 5.404 36.908 1.00 93.81 198 ARG A N 1
ATOM 1588 C CA . ARG A 1 198 ? -0.435 6.675 36.303 1.00 93.81 198 ARG A CA 1
ATOM 1589 C C . ARG A 1 198 ? 1.084 6.846 36.354 1.00 93.81 198 ARG A C 1
ATOM 1591 O O . ARG A 1 198 ? 1.682 7.185 35.337 1.00 93.81 198 ARG A O 1
ATOM 1598 N N . GLN A 1 199 ? 1.725 6.536 37.485 1.00 93.88 199 GLN A N 1
ATOM 1599 C CA . GLN A 1 199 ? 3.188 6.607 37.601 1.00 93.88 199 GLN A CA 1
ATOM 1600 C C . GLN A 1 199 ? 3.909 5.657 36.633 1.00 93.88 199 GLN A C 1
ATOM 1602 O O . GLN A 1 199 ? 4.904 6.046 36.022 1.00 93.88 199 GLN A O 1
ATOM 1607 N N . ARG A 1 200 ? 3.399 4.431 36.439 1.00 93.50 200 ARG A N 1
ATOM 1608 C CA . ARG A 1 200 ? 3.969 3.484 35.461 1.00 93.50 200 ARG A CA 1
ATOM 1609 C C . ARG A 1 200 ? 3.821 3.981 34.025 1.00 93.50 200 ARG A C 1
ATOM 1611 O O . ARG A 1 200 ? 4.764 3.868 33.245 1.00 93.50 200 ARG A O 1
ATOM 1618 N N . GLN A 1 201 ? 2.662 4.540 33.676 1.00 91.31 201 GLN A N 1
ATOM 1619 C CA . GLN A 1 201 ? 2.438 5.113 32.347 1.00 91.31 201 GLN A CA 1
ATOM 1620 C C . GLN A 1 201 ? 3.363 6.305 32.086 1.00 91.31 201 GLN A C 1
ATOM 1622 O O . GLN A 1 201 ? 3.961 6.391 31.016 1.00 91.31 201 GLN A O 1
ATOM 1627 N N . GLU A 1 202 ? 3.543 7.184 33.073 1.00 94.19 202 GLU A N 1
ATOM 1628 C CA . GLU A 1 202 ? 4.433 8.338 32.946 1.00 94.19 202 GLU A CA 1
ATOM 1629 C C . GLU A 1 202 ? 5.907 7.922 32.813 1.00 94.19 202 GLU A C 1
ATOM 1631 O O . GLU A 1 202 ? 6.622 8.457 31.966 1.00 94.19 202 GLU A O 1
ATOM 1636 N N . GLN A 1 203 ? 6.366 6.930 33.586 1.00 91.56 203 GLN A N 1
ATOM 1637 C CA . GLN A 1 203 ? 7.718 6.379 33.431 1.00 91.56 203 GLN A CA 1
ATOM 1638 C C . GLN A 1 203 ? 7.930 5.758 32.048 1.00 91.56 203 GLN A C 1
ATOM 1640 O O . GLN A 1 203 ? 8.940 6.044 31.406 1.00 91.56 203 GLN A O 1
ATOM 1645 N N . SER A 1 204 ? 6.966 4.971 31.561 1.00 91.50 204 SER A N 1
ATOM 1646 C CA . SER A 1 204 ? 7.052 4.357 30.234 1.00 91.50 204 SER A CA 1
ATOM 1647 C C . SER A 1 204 ? 7.093 5.403 29.117 1.00 91.50 204 SER A C 1
ATOM 1649 O O . SER A 1 204 ? 7.864 5.246 28.174 1.00 91.50 204 SER A O 1
ATOM 1651 N N . ALA A 1 205 ? 6.306 6.478 29.221 1.00 91.88 205 ALA A N 1
ATOM 1652 C CA . ALA A 1 205 ? 6.316 7.563 28.241 1.00 91.88 205 ALA A CA 1
ATOM 1653 C C . ALA A 1 205 ? 7.663 8.306 28.228 1.00 91.88 205 ALA A C 1
ATOM 1655 O O . ALA A 1 205 ? 8.225 8.561 27.164 1.00 91.88 205 ALA A O 1
ATOM 1656 N N . ARG A 1 206 ? 8.229 8.592 29.410 1.00 91.94 206 ARG A N 1
ATOM 1657 C CA . ARG A 1 206 ? 9.550 9.231 29.533 1.00 91.94 206 ARG A CA 1
ATOM 1658 C C . ARG A 1 206 ? 10.668 8.369 28.946 1.00 91.94 206 ARG A C 1
ATOM 1660 O O . ARG A 1 206 ? 11.589 8.898 28.325 1.00 91.94 206 ARG A O 1
ATOM 1667 N N . GLU A 1 207 ? 10.606 7.055 29.140 1.00 90.38 207 GLU A N 1
ATOM 1668 C CA . GLU A 1 207 ? 11.588 6.132 28.573 1.00 90.38 207 GLU A CA 1
ATOM 1669 C C . GLU A 1 207 ? 11.471 6.030 27.047 1.00 90.38 207 GLU A C 1
ATOM 1671 O O . GLU A 1 207 ? 12.488 6.068 26.351 1.00 90.38 207 GLU A O 1
ATOM 1676 N N . GLU A 1 208 ? 10.248 5.996 26.511 1.00 88.81 208 GLU A N 1
ATOM 1677 C CA . GLU A 1 208 ? 10.021 6.017 25.065 1.00 88.81 208 GLU A CA 1
ATOM 1678 C C . GLU A 1 208 ? 10.558 7.306 24.422 1.00 88.81 208 GLU A C 1
ATOM 1680 O O . GLU A 1 208 ? 11.239 7.251 23.391 1.00 88.81 208 GLU A O 1
ATOM 1685 N N . ASP A 1 209 ? 10.323 8.460 25.050 1.00 87.38 209 ASP A N 1
ATOM 1686 C CA . ASP A 1 209 ? 10.847 9.747 24.586 1.00 87.38 209 ASP A CA 1
ATOM 1687 C C . ASP A 1 209 ? 12.379 9.796 24.632 1.00 87.38 209 ASP A C 1
ATOM 1689 O O . ASP A 1 209 ? 13.008 10.268 23.677 1.00 87.38 209 ASP A O 1
ATOM 1693 N N . ARG A 1 210 ? 13.003 9.239 25.681 1.00 90.88 210 ARG A N 1
ATOM 1694 C CA . ARG A 1 210 ? 14.467 9.108 25.765 1.00 90.88 210 ARG A CA 1
ATOM 1695 C C . ARG A 1 210 ? 15.009 8.251 24.619 1.00 90.88 210 ARG A C 1
ATOM 1697 O O . ARG A 1 210 ? 15.905 8.696 23.901 1.00 90.88 210 ARG A O 1
ATOM 1704 N N . CYS A 1 211 ? 14.424 7.077 24.379 1.00 86.75 211 CYS A N 1
ATOM 1705 C CA . CYS A 1 211 ? 14.828 6.203 23.275 1.00 86.75 211 CYS A CA 1
ATOM 1706 C C . CYS A 1 211 ? 14.629 6.859 21.897 1.00 86.75 211 CYS A C 1
ATOM 1708 O O . CYS A 1 211 ? 15.457 6.683 20.998 1.00 86.75 211 CYS A O 1
ATOM 1710 N N . ARG A 1 212 ? 13.559 7.643 21.701 1.00 80.88 212 ARG A N 1
ATOM 1711 C CA . ARG A 1 212 ? 13.368 8.431 20.469 1.00 80.88 212 ARG A CA 1
ATOM 1712 C C . ARG A 1 212 ? 14.437 9.511 20.317 1.00 80.88 212 ARG A C 1
ATOM 1714 O O . ARG A 1 212 ? 14.925 9.712 19.204 1.00 80.88 212 ARG A O 1
ATOM 1721 N N . GLY A 1 213 ? 14.801 10.193 21.402 1.00 81.50 213 GLY A N 1
ATOM 1722 C CA . GLY A 1 213 ? 15.863 11.200 21.418 1.00 81.50 213 GLY A CA 1
ATOM 1723 C C . GLY A 1 213 ? 17.221 10.622 21.017 1.00 81.50 213 GLY A C 1
ATOM 1724 O O . GLY A 1 213 ? 17.874 11.153 20.119 1.00 81.50 213 GLY A O 1
ATOM 1725 N N . GLU A 1 214 ? 17.603 9.489 21.607 1.00 79.81 214 GLU A N 1
ATOM 1726 C CA . GLU A 1 214 ? 18.859 8.789 21.306 1.00 79.81 214 GLU A CA 1
ATOM 1727 C C . GLU A 1 214 ? 18.927 8.310 19.849 1.00 79.81 214 GLU A C 1
ATOM 1729 O O . GLU A 1 214 ? 19.947 8.503 19.183 1.00 79.81 214 GLU A O 1
ATOM 1734 N N . ARG A 1 215 ? 17.827 7.768 19.303 1.00 71.00 215 ARG A N 1
ATOM 1735 C CA . ARG A 1 215 ? 17.759 7.390 17.879 1.00 71.00 215 ARG A CA 1
ATOM 1736 C C . ARG A 1 215 ? 17.967 8.585 16.953 1.00 71.00 215 ARG A C 1
ATOM 1738 O O . ARG A 1 215 ? 18.735 8.484 16.001 1.00 71.00 215 ARG A O 1
ATOM 1745 N N . ARG A 1 216 ? 17.335 9.727 17.246 1.00 71.44 216 ARG A N 1
ATOM 1746 C CA . ARG A 1 216 ? 17.514 10.958 16.456 1.00 71.44 216 ARG A CA 1
ATOM 1747 C C . ARG A 1 216 ? 18.953 11.464 16.515 1.00 71.44 216 ARG A C 1
ATOM 1749 O O . ARG A 1 216 ? 19.485 11.895 15.494 1.00 71.44 216 ARG A O 1
ATOM 1756 N N . GLN A 1 217 ? 19.590 11.393 17.684 1.00 69.75 217 GLN A N 1
ATOM 1757 C CA . GLN A 1 217 ? 20.995 11.771 17.828 1.00 69.75 217 GLN A CA 1
ATOM 1758 C C . GLN A 1 217 ? 21.914 10.836 17.031 1.00 69.75 217 GLN A C 1
ATOM 1760 O O . GLN A 1 217 ? 22.747 11.329 16.271 1.00 69.75 217 GLN A O 1
ATOM 1765 N N . GLN A 1 218 ? 21.713 9.516 17.102 1.00 64.62 218 GLN A N 1
ATOM 1766 C CA . GLN A 1 218 ? 22.466 8.556 16.284 1.00 64.62 218 GLN A CA 1
ATOM 1767 C C . GLN A 1 218 ? 22.276 8.784 14.779 1.00 64.62 218 GLN A C 1
ATOM 1769 O O . GLN A 1 218 ? 23.253 8.779 14.034 1.00 64.62 218 GLN A O 1
ATOM 1774 N N . GLU A 1 219 ? 21.049 9.034 14.316 1.00 59.88 219 GLU A N 1
ATOM 1775 C CA . GLU A 1 219 ? 20.779 9.358 12.909 1.00 59.88 219 GLU A CA 1
ATOM 1776 C C . GLU A 1 219 ? 21.454 10.667 12.470 1.00 59.88 219 GLU A C 1
ATOM 1778 O O . GLU A 1 219 ? 21.913 10.775 11.334 1.00 59.88 219 GLU A O 1
ATOM 1783 N N . SER A 1 220 ? 21.559 11.651 13.368 1.00 60.09 220 SER A N 1
ATOM 1784 C CA . SER A 1 220 ? 22.217 12.932 13.085 1.00 60.09 220 SER A CA 1
ATOM 1785 C C . SER A 1 220 ? 23.750 12.866 13.092 1.00 60.09 220 SER A C 1
ATOM 1787 O O . SER A 1 220 ? 24.388 13.668 12.410 1.00 60.09 220 SER A O 1
ATOM 1789 N N . ALA A 1 221 ? 24.330 11.909 13.827 1.00 57.72 221 ALA A N 1
ATOM 1790 C CA . ALA A 1 221 ? 25.773 11.722 13.977 1.00 57.72 221 ALA A CA 1
ATOM 1791 C C . ALA A 1 221 ? 26.406 10.875 12.858 1.00 57.72 221 ALA A C 1
ATOM 1793 O O . ALA A 1 221 ? 27.626 10.891 12.691 1.00 57.72 221 ALA A O 1
ATOM 1794 N N . LYS A 1 222 ? 25.605 10.150 12.063 1.00 56.56 222 LYS A N 1
ATOM 1795 C CA . LYS A 1 222 ? 26.112 9.461 10.870 1.00 56.56 222 LYS A CA 1
ATOM 1796 C C . LYS A 1 222 ? 26.595 10.500 9.849 1.00 56.56 222 LYS A C 1
ATOM 1798 O O . LYS A 1 222 ? 25.822 11.398 9.497 1.00 56.56 222 LYS A O 1
ATOM 1803 N N . PRO A 1 223 ? 27.839 10.405 9.340 1.00 53.44 223 PRO A N 1
ATOM 1804 C CA . PRO A 1 223 ? 28.335 11.333 8.335 1.00 53.44 223 PRO A CA 1
ATOM 1805 C C . PRO A 1 223 ? 27.405 11.280 7.123 1.00 53.44 223 PRO A C 1
ATOM 1807 O O . PRO A 1 223 ? 27.268 10.248 6.465 1.00 53.44 223 PRO A O 1
ATOM 1810 N N . LYS A 1 224 ? 26.716 12.394 6.847 1.00 60.28 224 LYS A N 1
ATOM 1811 C CA . LYS A 1 224 ? 25.823 12.519 5.694 1.00 60.28 224 LYS A CA 1
ATOM 1812 C C . LYS A 1 224 ? 26.666 12.352 4.436 1.00 60.28 224 LYS A C 1
ATOM 1814 O O . LYS A 1 224 ? 27.278 13.313 3.981 1.00 60.28 224 LYS A O 1
ATOM 1819 N N . VAL 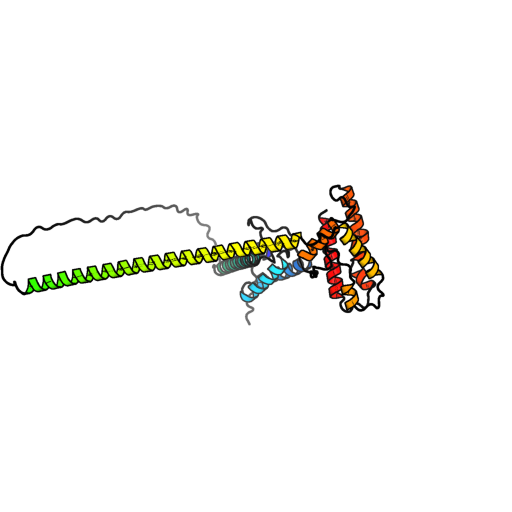A 1 225 ? 26.684 11.147 3.865 1.00 66.50 225 VAL A N 1
ATOM 1820 C CA . VAL A 1 225 ? 27.306 10.908 2.559 1.00 66.50 225 VAL A CA 1
ATOM 1821 C C . VAL A 1 225 ? 26.694 11.917 1.588 1.00 66.50 225 VAL A C 1
ATOM 1823 O O . VAL A 1 225 ? 25.462 11.980 1.436 1.00 66.50 225 VAL A O 1
ATOM 1826 N N . SER A 1 226 ? 27.544 12.767 1.007 1.00 79.31 226 SER A N 1
ATOM 1827 C CA . SER A 1 226 ? 27.106 13.763 0.036 1.00 79.31 226 SER A CA 1
ATOM 1828 C C . SER A 1 226 ? 26.546 13.057 -1.201 1.00 79.31 226 SER A C 1
ATOM 1830 O O . SER A 1 226 ? 26.891 11.906 -1.511 1.00 79.31 226 SER A O 1
ATOM 1832 N N . TRP A 1 227 ? 25.620 13.716 -1.892 1.00 75.62 227 TRP A N 1
ATOM 1833 C CA . TRP A 1 227 ? 25.020 13.152 -3.101 1.00 75.62 227 TRP A CA 1
ATOM 1834 C C . TRP A 1 227 ? 26.058 13.004 -4.214 1.00 75.62 227 TRP A C 1
ATOM 1836 O O . TRP A 1 227 ? 26.020 12.028 -4.961 1.00 75.62 227 TRP A O 1
ATOM 1846 N N . GLU A 1 228 ? 27.035 13.907 -4.260 1.00 80.75 228 GLU A N 1
ATOM 1847 C CA . GLU A 1 228 ? 28.183 13.869 -5.160 1.00 80.75 228 GLU A CA 1
ATOM 1848 C C . GLU A 1 228 ? 29.005 12.593 -4.960 1.00 80.75 228 GLU A C 1
ATOM 1850 O O . GLU A 1 228 ? 29.260 11.870 -5.925 1.00 80.75 228 GLU A O 1
ATOM 1855 N N . LEU A 1 229 ? 29.352 12.268 -3.710 1.00 82.12 229 LEU A N 1
ATOM 1856 C CA . LEU A 1 229 ? 30.122 11.066 -3.391 1.00 82.12 229 LEU A CA 1
ATOM 1857 C C . LEU A 1 229 ? 29.325 9.793 -3.701 1.00 82.12 229 LEU A C 1
ATOM 1859 O O . LEU A 1 229 ? 29.854 8.863 -4.305 1.00 82.12 229 LEU A O 1
ATOM 1863 N N . SER A 1 230 ? 28.034 9.767 -3.354 1.00 81.62 230 SER A N 1
ATOM 1864 C CA . SER A 1 230 ? 27.150 8.629 -3.655 1.00 81.62 230 SER A CA 1
ATOM 1865 C C . SER A 1 230 ? 27.039 8.380 -5.164 1.00 81.62 230 SER A C 1
ATOM 1867 O O . SER A 1 230 ? 27.062 7.235 -5.620 1.00 81.62 230 SER A O 1
ATOM 1869 N N . TRP A 1 231 ? 26.945 9.453 -5.953 1.00 83.44 231 TRP A N 1
ATOM 1870 C CA . TRP A 1 231 ? 26.849 9.369 -7.405 1.00 83.44 231 TRP A CA 1
ATOM 1871 C C . TRP A 1 231 ? 28.157 8.897 -8.049 1.00 83.44 231 TRP A C 1
ATOM 1873 O O . TRP A 1 231 ? 28.131 8.072 -8.967 1.00 83.44 231 TRP A O 1
ATOM 1883 N N . GLU A 1 232 ? 29.304 9.378 -7.567 1.00 83.81 232 GLU A N 1
ATOM 1884 C CA . GLU A 1 232 ? 30.605 8.960 -8.091 1.00 83.81 232 GLU A CA 1
ATOM 1885 C C . GLU A 1 232 ? 30.909 7.493 -7.754 1.00 83.81 232 GLU A C 1
ATOM 1887 O O . GLU A 1 232 ? 31.300 6.729 -8.639 1.00 83.81 232 GLU A O 1
ATOM 1892 N N . LEU A 1 233 ? 30.603 7.046 -6.531 1.00 84.00 233 LEU A N 1
ATOM 1893 C CA . LEU A 1 233 ? 30.717 5.634 -6.146 1.00 84.00 233 LEU A CA 1
ATOM 1894 C C . LEU A 1 233 ? 29.860 4.726 -7.037 1.00 84.00 233 LEU A C 1
ATOM 1896 O O . LEU A 1 233 ? 30.350 3.712 -7.538 1.00 84.00 233 LEU A O 1
ATOM 1900 N N . TYR A 1 234 ? 28.612 5.115 -7.309 1.00 85.56 234 TYR A N 1
ATOM 1901 C CA . TYR A 1 234 ? 27.744 4.395 -8.242 1.00 85.56 234 TYR A CA 1
ATOM 1902 C C . TYR A 1 234 ? 28.349 4.304 -9.649 1.00 85.56 234 TYR A C 1
ATOM 1904 O O . TYR A 1 234 ? 28.324 3.238 -10.267 1.00 85.56 234 TYR A O 1
ATOM 1912 N N . ARG A 1 235 ? 28.925 5.395 -10.173 1.00 84.44 235 ARG A N 1
ATOM 1913 C CA . ARG A 1 235 ? 29.562 5.397 -11.500 1.00 84.44 235 ARG A CA 1
ATOM 1914 C C . ARG A 1 235 ? 30.772 4.473 -11.560 1.00 84.44 235 ARG A C 1
ATOM 1916 O O . ARG A 1 235 ? 30.921 3.747 -12.548 1.00 84.44 235 ARG A O 1
ATOM 1923 N N . ILE A 1 236 ? 31.610 4.488 -10.528 1.00 84.25 236 ILE A N 1
ATOM 1924 C CA . ILE A 1 236 ? 32.780 3.612 -10.418 1.00 84.25 236 ILE A CA 1
ATOM 1925 C C . ILE A 1 236 ? 32.323 2.152 -10.379 1.00 84.25 236 ILE A C 1
ATOM 1927 O O . ILE A 1 236 ? 32.755 1.355 -11.211 1.00 84.25 236 ILE A O 1
ATOM 1931 N N . GLN A 1 237 ? 31.382 1.812 -9.493 1.00 83.25 237 GLN A N 1
ATOM 1932 C CA . GLN A 1 237 ? 30.830 0.458 -9.394 1.00 83.25 237 GLN A CA 1
ATOM 1933 C C . GLN A 1 237 ? 30.206 0.002 -10.707 1.00 83.25 237 GLN A C 1
ATOM 1935 O O . GLN A 1 237 ? 30.467 -1.107 -11.157 1.00 83.25 237 GLN A O 1
ATOM 1940 N N . ARG A 1 238 ? 29.435 0.865 -11.373 1.00 82.88 238 ARG A N 1
ATOM 1941 C CA . ARG A 1 238 ? 28.837 0.542 -12.668 1.00 82.88 238 ARG A CA 1
ATOM 1942 C C . ARG A 1 238 ? 29.891 0.287 -13.732 1.00 82.88 238 ARG A C 1
ATOM 1944 O O . ARG A 1 238 ? 29.755 -0.653 -14.508 1.00 82.88 238 ARG A O 1
ATOM 1951 N N . THR A 1 239 ? 30.946 1.091 -13.764 1.00 83.12 239 THR A N 1
ATOM 1952 C CA . THR A 1 239 ? 32.062 0.888 -14.694 1.00 83.12 239 THR A CA 1
ATOM 1953 C C . THR A 1 239 ? 32.758 -0.445 -14.425 1.00 83.12 239 THR A C 1
ATOM 1955 O O . THR A 1 239 ? 33.019 -1.195 -15.363 1.00 83.12 239 THR A O 1
ATOM 1958 N N . ASN A 1 240 ? 32.992 -0.776 -13.154 1.00 84.31 240 ASN A N 1
ATOM 1959 C CA . ASN A 1 240 ? 33.602 -2.040 -12.746 1.00 84.31 240 ASN A CA 1
ATOM 1960 C C . ASN A 1 240 ? 32.706 -3.238 -13.074 1.00 84.31 240 ASN A C 1
ATOM 1962 O O . ASN A 1 240 ? 33.177 -4.206 -13.661 1.00 84.31 240 ASN A O 1
ATOM 1966 N N . PHE A 1 241 ? 31.408 -3.141 -12.789 1.00 82.94 241 PHE A N 1
ATOM 1967 C CA . PHE A 1 241 ? 30.415 -4.160 -13.112 1.00 82.94 241 PHE A CA 1
ATOM 1968 C C . PHE A 1 241 ? 30.363 -4.447 -14.615 1.00 82.94 241 PHE A C 1
ATOM 1970 O O . PHE A 1 241 ? 30.373 -5.599 -15.035 1.00 82.94 241 PHE A O 1
ATOM 1977 N N . LEU A 1 242 ? 30.389 -3.403 -15.449 1.00 79.81 242 LEU A N 1
ATOM 1978 C CA . LEU A 1 242 ? 30.424 -3.563 -16.903 1.00 79.81 242 LEU A CA 1
ATOM 1979 C C . LEU A 1 242 ? 31.726 -4.213 -17.402 1.00 79.81 242 LEU A C 1
ATOM 1981 O O . LEU A 1 242 ? 31.724 -4.774 -18.496 1.00 79.81 242 LEU A O 1
ATOM 1985 N N . ARG A 1 243 ? 32.822 -4.156 -16.640 1.00 83.38 243 ARG A N 1
ATOM 1986 C CA . ARG A 1 243 ? 34.105 -4.796 -16.980 1.00 83.38 243 ARG A CA 1
ATOM 1987 C C . ARG A 1 243 ? 34.203 -6.254 -16.521 1.00 83.38 243 ARG A C 1
ATOM 1989 O O . ARG A 1 243 ? 35.185 -6.907 -16.861 1.00 83.38 243 ARG A O 1
ATOM 1996 N N . LEU A 1 244 ? 33.227 -6.767 -15.770 1.00 81.31 244 LEU A N 1
ATOM 1997 C CA . LEU A 1 244 ? 33.246 -8.158 -15.327 1.00 81.31 244 LEU A CA 1
ATOM 1998 C C . LEU A 1 244 ? 33.147 -9.118 -16.524 1.00 81.31 244 LEU A C 1
ATOM 2000 O O . LEU A 1 244 ? 32.337 -8.881 -17.427 1.00 81.31 244 LEU A O 1
ATOM 2004 N N . PRO A 1 245 ? 33.938 -10.207 -16.542 1.00 81.38 245 PRO A N 1
ATOM 2005 C CA . PRO A 1 245 ? 33.856 -11.203 -17.599 1.00 81.38 245 PRO A CA 1
ATOM 2006 C C . PRO A 1 245 ? 32.502 -11.921 -17.568 1.00 81.38 245 PRO A C 1
ATOM 2008 O O . PRO A 1 245 ? 31.902 -12.112 -16.507 1.00 81.38 245 PRO A O 1
ATOM 2011 N N . SER A 1 246 ? 32.031 -12.370 -18.733 1.00 75.44 246 SER A N 1
ATOM 2012 C CA . SER A 1 246 ? 30.776 -13.126 -18.871 1.00 75.44 246 SER A CA 1
ATOM 2013 C C . SER A 1 246 ? 30.787 -14.461 -18.114 1.00 75.44 246 SER A C 1
ATOM 2015 O O . SER A 1 246 ? 29.725 -14.986 -17.791 1.00 75.44 246 SER A O 1
ATOM 2017 N N . SER A 1 247 ? 31.976 -14.979 -17.792 1.00 75.75 247 SER A N 1
ATOM 2018 C CA . SER A 1 247 ? 32.214 -16.171 -16.972 1.00 75.75 247 SER A CA 1
ATOM 2019 C C . SER A 1 247 ? 32.146 -15.917 -15.457 1.00 75.75 247 SER A C 1
ATOM 2021 O O . SER A 1 247 ? 32.399 -16.833 -14.674 1.00 75.75 247 SER A O 1
ATOM 2023 N N . THR A 1 248 ? 31.831 -14.694 -15.011 1.00 76.19 248 THR A N 1
ATOM 2024 C CA . THR A 1 248 ? 31.755 -14.373 -13.577 1.00 76.19 248 THR A CA 1
ATOM 2025 C C . THR A 1 248 ? 30.624 -15.166 -12.901 1.00 76.19 248 THR A C 1
ATOM 2027 O O . THR A 1 248 ? 29.494 -15.136 -13.391 1.00 76.19 248 THR A O 1
ATOM 2030 N N . PRO A 1 249 ? 30.877 -15.830 -11.755 1.00 72.94 249 PRO A N 1
ATOM 2031 C CA . PRO A 1 249 ? 29.840 -16.532 -10.999 1.00 72.94 249 PRO A CA 1
ATOM 2032 C C . PRO A 1 249 ? 28.688 -15.613 -10.569 1.00 72.94 249 PRO A C 1
ATOM 2034 O O . PRO A 1 249 ? 28.924 -14.473 -10.161 1.00 72.94 249 PRO A O 1
ATOM 2037 N N . ALA A 1 250 ? 27.455 -16.131 -10.570 1.00 66.00 250 ALA A N 1
ATOM 2038 C CA . ALA A 1 250 ? 26.247 -15.374 -10.217 1.00 66.00 250 ALA A CA 1
ATOM 2039 C C . ALA A 1 250 ? 26.330 -14.703 -8.832 1.00 66.00 250 ALA A C 1
ATOM 2041 O O . ALA A 1 250 ? 25.994 -13.531 -8.698 1.00 66.00 250 ALA A O 1
ATOM 2042 N N . SER A 1 251 ? 26.885 -15.390 -7.828 1.00 69.06 251 SER A N 1
ATOM 2043 C CA . SER A 1 251 ? 27.073 -14.834 -6.479 1.00 69.06 251 SER A CA 1
ATOM 2044 C C . SER A 1 251 ? 27.957 -13.581 -6.457 1.00 69.06 251 SER A C 1
ATOM 2046 O O . SER A 1 251 ? 27.676 -12.633 -5.725 1.00 69.06 251 SER A O 1
ATOM 2048 N N . LYS A 1 252 ? 28.996 -13.532 -7.302 1.00 72.50 252 LYS A N 1
ATOM 2049 C CA . LYS A 1 252 ? 29.864 -12.356 -7.458 1.00 72.50 252 LYS A CA 1
ATOM 2050 C C . LYS A 1 252 ? 29.193 -11.257 -8.284 1.00 72.50 252 LYS A C 1
ATOM 2052 O O . LYS A 1 252 ? 29.430 -10.082 -8.023 1.00 72.50 252 LYS A O 1
ATOM 2057 N N . LEU A 1 253 ? 28.336 -11.618 -9.242 1.00 70.62 253 LEU A N 1
ATOM 2058 C CA . LEU A 1 253 ? 27.565 -10.659 -10.040 1.00 70.62 253 LEU A CA 1
ATOM 2059 C C . LEU A 1 253 ? 26.531 -9.908 -9.193 1.00 70.62 253 LEU A C 1
ATOM 2061 O O . LEU A 1 253 ? 26.481 -8.682 -9.265 1.00 70.62 253 LEU A O 1
ATOM 2065 N N . THR A 1 254 ? 25.765 -10.606 -8.350 1.00 68.69 254 THR A N 1
ATOM 2066 C CA . THR A 1 254 ? 24.762 -9.981 -7.469 1.00 68.69 254 THR A CA 1
ATOM 2067 C C . THR A 1 254 ? 25.403 -9.004 -6.478 1.00 68.69 254 THR A C 1
ATOM 2069 O O . THR A 1 254 ? 24.855 -7.932 -6.221 1.00 68.69 254 THR A O 1
ATOM 2072 N N . GLN A 1 255 ? 26.594 -9.331 -5.963 1.00 73.81 255 GLN A N 1
ATOM 2073 C CA . GLN A 1 255 ? 27.356 -8.450 -5.069 1.00 73.81 255 GLN A CA 1
ATOM 2074 C C . GLN A 1 255 ? 27.972 -7.247 -5.794 1.00 73.81 255 GLN A C 1
ATOM 2076 O O . GLN A 1 255 ? 28.041 -6.157 -5.229 1.00 73.81 255 GLN A O 1
ATOM 2081 N N . ALA A 1 256 ? 28.415 -7.428 -7.040 1.00 74.06 256 ALA A N 1
ATOM 2082 C CA . ALA A 1 256 ? 29.059 -6.376 -7.820 1.00 74.06 256 ALA A CA 1
ATOM 2083 C C . ALA A 1 256 ? 28.073 -5.452 -8.556 1.00 74.06 256 ALA A C 1
ATOM 2085 O O . ALA A 1 256 ? 28.494 -4.447 -9.133 1.00 74.06 256 ALA A O 1
ATOM 2086 N N . MET A 1 257 ? 26.779 -5.782 -8.571 1.00 74.00 257 MET A N 1
ATOM 2087 C CA . MET A 1 257 ? 25.760 -4.986 -9.245 1.00 74.00 257 MET A CA 1
ATOM 2088 C C . MET A 1 257 ? 25.621 -3.603 -8.577 1.00 74.00 257 MET A C 1
ATOM 2090 O O . MET A 1 257 ? 25.349 -3.523 -7.376 1.00 74.00 257 MET A O 1
ATOM 2094 N N . PRO A 1 258 ? 25.778 -2.499 -9.331 1.00 78.56 258 PRO A N 1
ATOM 2095 C CA . PRO A 1 258 ? 25.772 -1.156 -8.759 1.00 78.56 258 PRO A CA 1
ATOM 2096 C C . PRO A 1 258 ? 24.378 -0.809 -8.232 1.00 78.56 258 PRO A C 1
ATOM 2098 O O . PRO A 1 258 ? 23.403 -0.859 -8.976 1.00 78.56 258 PRO A O 1
ATOM 2101 N N . ARG A 1 259 ? 24.247 -0.418 -6.963 1.00 78.88 259 ARG A N 1
ATOM 2102 C CA . ARG A 1 259 ? 22.934 -0.051 -6.403 1.00 78.88 259 ARG A CA 1
ATOM 2103 C C . ARG A 1 259 ? 22.786 1.473 -6.368 1.00 78.88 259 ARG A C 1
ATOM 2105 O O . ARG A 1 259 ? 23.583 2.124 -5.697 1.00 78.88 259 ARG A O 1
ATOM 2112 N N . PRO A 1 260 ? 21.790 2.058 -7.060 1.00 77.19 260 PRO A N 1
ATOM 2113 C CA . PRO A 1 260 ? 21.541 3.498 -7.037 1.00 77.19 260 PRO A CA 1
ATOM 2114 C C . PRO A 1 260 ? 20.840 3.907 -5.728 1.00 77.19 260 PRO A C 1
ATOM 2116 O O . PRO A 1 260 ? 19.670 4.269 -5.736 1.00 77.19 260 PRO A O 1
ATOM 2119 N N . LEU A 1 261 ? 21.534 3.790 -4.594 1.00 76.50 261 LEU A N 1
ATOM 2120 C CA . LEU A 1 261 ? 21.028 4.082 -3.248 1.00 76.50 261 LEU A CA 1
ATOM 2121 C C . LEU A 1 261 ? 21.969 5.053 -2.529 1.00 76.50 261 LEU A C 1
ATOM 2123 O O . LEU A 1 261 ? 23.184 5.023 -2.747 1.00 76.50 261 LEU A O 1
ATOM 2127 N N . ARG A 1 262 ? 21.434 5.882 -1.627 1.00 63.25 262 ARG A N 1
ATOM 2128 C CA . ARG A 1 262 ? 22.267 6.685 -0.727 1.00 63.25 262 ARG A CA 1
ATOM 2129 C C . ARG A 1 262 ? 22.751 5.798 0.426 1.00 63.25 262 ARG A C 1
ATOM 2131 O O . ARG A 1 262 ? 21.942 5.264 1.175 1.00 63.25 262 ARG A O 1
ATOM 2138 N N . GLY A 1 263 ? 24.068 5.626 0.565 1.00 60.72 263 GLY A N 1
ATOM 2139 C CA . GLY A 1 263 ? 24.649 4.807 1.642 1.00 60.72 263 GLY A CA 1
ATOM 2140 C C . GLY A 1 263 ? 24.610 3.297 1.374 1.00 60.72 263 GLY A C 1
ATOM 2141 O O . GLY A 1 263 ? 24.095 2.530 2.183 1.00 60.72 263 GLY A O 1
ATOM 2142 N N . PHE A 1 264 ? 25.201 2.879 0.248 1.00 52.66 264 PHE A N 1
ATOM 2143 C CA . PHE A 1 264 ? 25.329 1.490 -0.233 1.00 52.66 264 PHE A CA 1
ATOM 2144 C C . PHE A 1 264 ? 25.687 0.443 0.843 1.00 52.66 264 PHE A C 1
ATOM 2146 O O . PHE A 1 264 ? 25.286 -0.710 0.723 1.00 52.66 264 PHE A O 1
ATOM 2153 N N . HIS A 1 265 ? 26.424 0.835 1.886 1.00 51.41 265 HIS A N 1
ATOM 2154 C CA . HIS A 1 265 ? 26.948 -0.073 2.907 1.00 51.41 265 HIS A CA 1
ATOM 2155 C C . HIS A 1 265 ? 25.981 -0.395 4.055 1.00 51.41 265 HIS A C 1
ATOM 2157 O O . HIS A 1 265 ? 26.204 -1.380 4.747 1.00 51.41 265 HIS A O 1
ATOM 2163 N N . GLU A 1 266 ? 24.922 0.391 4.271 1.00 51.62 266 GLU A N 1
ATOM 2164 C CA . GLU A 1 266 ? 24.118 0.272 5.502 1.00 51.62 266 GLU A CA 1
ATOM 2165 C C . GLU A 1 266 ? 22.728 -0.336 5.284 1.00 51.62 266 GLU A C 1
ATOM 2167 O O . GLU A 1 266 ? 22.109 -0.816 6.229 1.00 51.62 266 GLU A O 1
ATOM 2172 N N . ASN A 1 267 ? 22.241 -0.366 4.041 1.00 53.53 267 ASN A N 1
ATOM 2173 C CA . ASN A 1 267 ? 20.851 -0.687 3.737 1.00 53.53 267 ASN A CA 1
ATOM 2174 C C . ASN A 1 267 ? 20.762 -1.738 2.621 1.00 53.53 267 ASN A C 1
ATOM 2176 O O . ASN A 1 267 ? 20.547 -1.412 1.451 1.00 53.53 267 ASN A O 1
ATOM 2180 N N . HIS A 1 268 ? 20.883 -3.023 2.974 1.00 62.50 268 HIS A N 1
ATOM 2181 C CA . HIS A 1 268 ? 20.471 -4.127 2.099 1.00 62.50 268 HIS A CA 1
ATOM 2182 C C . HIS A 1 268 ? 18.939 -4.150 1.980 1.00 62.50 268 HIS A C 1
ATOM 2184 O O . HIS A 1 268 ? 18.265 -5.032 2.507 1.00 62.50 268 HIS A O 1
ATOM 2190 N N . LEU A 1 269 ? 18.370 -3.148 1.309 1.00 67.44 269 LEU A N 1
ATOM 2191 C CA . LEU A 1 269 ? 16.943 -3.116 1.026 1.00 67.44 269 LEU A CA 1
ATOM 2192 C C . LEU A 1 269 ? 16.643 -4.107 -0.103 1.00 67.44 269 LEU A C 1
ATOM 2194 O O . LEU A 1 269 ? 17.315 -4.064 -1.146 1.00 67.44 269 LEU A O 1
ATOM 2198 N N . PRO A 1 270 ? 15.662 -5.006 0.079 1.00 71.88 270 PRO A N 1
ATOM 2199 C CA . PRO A 1 270 ? 15.248 -5.893 -0.988 1.00 71.88 270 PRO A CA 1
ATOM 2200 C C . PRO A 1 270 ? 14.560 -5.080 -2.101 1.00 71.88 270 PRO A C 1
ATOM 2202 O O . PRO A 1 270 ? 13.909 -4.074 -1.810 1.00 71.88 270 PRO A O 1
ATOM 2205 N N . PRO A 1 271 ? 14.631 -5.512 -3.375 1.00 67.06 271 PRO A N 1
ATOM 2206 C CA . PRO A 1 271 ? 14.119 -4.739 -4.518 1.00 67.06 271 PRO A CA 1
ATOM 2207 C C . PRO A 1 271 ? 12.591 -4.559 -4.529 1.00 67.06 271 PRO A C 1
ATOM 2209 O O . PRO A 1 271 ? 12.055 -3.873 -5.398 1.00 67.06 271 PRO A O 1
ATOM 2212 N N . GLN A 1 272 ? 11.898 -5.227 -3.604 1.00 69.06 272 GLN A N 1
ATOM 2213 C CA . GLN A 1 272 ? 10.450 -5.185 -3.404 1.00 69.06 272 GLN A CA 1
ATOM 2214 C C . GLN A 1 272 ? 10.038 -4.273 -2.230 1.00 69.06 272 GLN A C 1
ATOM 2216 O O . GLN A 1 272 ? 8.844 -4.096 -1.994 1.00 69.06 272 GLN A O 1
ATOM 2221 N N . ASP A 1 273 ? 10.995 -3.707 -1.484 1.00 77.25 273 ASP A N 1
ATOM 2222 C CA . ASP A 1 273 ? 10.717 -2.766 -0.394 1.00 77.25 273 ASP A CA 1
ATOM 2223 C C . ASP A 1 273 ? 10.329 -1.394 -0.968 1.00 77.25 273 ASP A C 1
ATOM 2225 O O . ASP A 1 273 ? 10.967 -0.861 -1.875 1.00 77.25 273 ASP A O 1
ATOM 2229 N N . GLU A 1 274 ? 9.292 -0.776 -0.414 1.00 77.94 274 GLU A N 1
ATOM 2230 C CA . GLU A 1 274 ? 8.876 0.575 -0.795 1.00 77.94 274 GLU A CA 1
ATOM 2231 C C . GLU A 1 274 ? 9.976 1.609 -0.508 1.00 77.94 274 GLU A C 1
ATOM 2233 O O . GLU A 1 274 ? 10.167 2.555 -1.274 1.00 77.94 274 GLU A O 1
ATOM 2238 N N . ARG A 1 275 ? 10.768 1.384 0.547 1.00 78.06 275 ARG A N 1
ATOM 2239 C CA . ARG A 1 275 ? 11.932 2.213 0.880 1.00 78.06 275 ARG A CA 1
ATOM 2240 C C . ARG A 1 275 ? 13.009 2.131 -0.196 1.00 78.06 275 ARG A C 1
ATOM 2242 O O . ARG A 1 275 ? 13.646 3.138 -0.481 1.00 78.06 275 ARG A O 1
ATOM 2249 N N . PHE A 1 276 ? 13.179 0.967 -0.832 1.00 81.44 276 PHE A N 1
ATOM 2250 C CA . PHE A 1 276 ? 14.103 0.821 -1.957 1.00 81.44 276 PHE A CA 1
ATOM 2251 C C . PHE A 1 276 ? 13.672 1.722 -3.115 1.00 81.44 276 PHE A C 1
ATOM 2253 O O . PHE A 1 276 ? 14.477 2.491 -3.632 1.00 81.44 276 PHE A O 1
ATOM 2260 N N . GLU A 1 277 ? 12.392 1.691 -3.488 1.00 79.56 277 GLU A N 1
ATOM 2261 C CA . GLU A 1 277 ? 11.887 2.525 -4.581 1.00 79.56 277 GLU A CA 1
ATOM 2262 C C . GLU A 1 277 ? 12.048 4.027 -4.300 1.00 79.56 277 GLU A C 1
ATOM 2264 O O . GLU A 1 277 ? 12.415 4.790 -5.198 1.00 79.56 277 GLU A O 1
ATOM 2269 N N . GLN A 1 278 ? 11.797 4.452 -3.059 1.00 81.94 278 GLN A N 1
ATOM 2270 C CA . GLN A 1 278 ? 11.952 5.843 -2.631 1.00 81.94 278 GLN A CA 1
ATOM 2271 C C . GLN A 1 278 ? 13.415 6.298 -2.665 1.00 81.94 278 GLN A C 1
ATOM 2273 O O . GLN A 1 278 ? 13.701 7.374 -3.190 1.00 81.94 278 GLN A O 1
ATOM 2278 N N . GLU A 1 279 ? 14.337 5.473 -2.171 1.00 82.50 279 GLU A N 1
ATOM 2279 C CA . GLU A 1 279 ? 15.775 5.757 -2.187 1.00 82.50 279 GLU A CA 1
ATOM 2280 C C . GLU A 1 279 ? 16.328 5.818 -3.612 1.00 82.50 279 GLU A C 1
ATOM 2282 O O . GLU A 1 279 ? 17.034 6.764 -3.958 1.00 82.50 279 GLU A O 1
ATOM 2287 N N . VAL A 1 280 ? 15.937 4.883 -4.485 1.00 82.56 280 VAL A N 1
ATOM 2288 C CA . VAL A 1 280 ? 16.312 4.923 -5.908 1.00 82.56 280 VAL A CA 1
ATOM 2289 C C . VAL A 1 280 ? 15.754 6.179 -6.582 1.00 82.56 280 VAL A C 1
ATOM 2291 O O . VAL A 1 280 ? 16.440 6.832 -7.375 1.00 82.56 280 VAL A O 1
ATOM 2294 N N . ALA A 1 281 ? 14.519 6.567 -6.252 1.00 83.56 281 ALA A N 1
ATOM 2295 C CA . ALA A 1 281 ? 13.931 7.792 -6.772 1.00 83.56 281 ALA A CA 1
ATOM 2296 C C . ALA A 1 281 ? 14.677 9.041 -6.294 1.00 83.56 281 ALA A C 1
ATOM 2298 O O . ALA A 1 281 ? 14.965 9.927 -7.104 1.00 83.56 281 ALA A O 1
ATOM 2299 N N . ALA A 1 282 ? 15.010 9.111 -5.006 1.00 83.62 282 ALA A N 1
ATOM 2300 C CA . ALA A 1 282 ? 15.797 10.194 -4.434 1.00 83.62 282 ALA A CA 1
ATOM 2301 C C . ALA A 1 282 ? 17.193 10.255 -5.066 1.00 83.62 282 ALA A C 1
ATOM 2303 O O . ALA A 1 282 ? 17.641 11.342 -5.427 1.00 83.62 282 ALA A O 1
ATOM 2304 N N . PHE A 1 283 ? 17.835 9.107 -5.281 1.00 85.75 283 PHE A N 1
ATOM 2305 C CA . PHE A 1 283 ? 19.158 9.003 -5.886 1.00 85.75 283 PHE A CA 1
ATOM 2306 C C . PHE A 1 283 ? 19.216 9.605 -7.288 1.00 85.75 283 PHE A C 1
ATOM 2308 O O . PHE A 1 283 ? 20.076 10.437 -7.572 1.00 85.75 283 PHE A O 1
ATOM 2315 N N . PHE A 1 284 ? 18.271 9.256 -8.162 1.00 84.50 284 PHE A N 1
ATOM 2316 C CA . PHE A 1 284 ? 18.244 9.840 -9.502 1.00 84.50 284 PHE A CA 1
ATOM 2317 C C . PHE A 1 284 ? 17.793 11.307 -9.503 1.00 84.50 284 PHE A C 1
ATOM 2319 O O . PHE A 1 284 ? 18.313 12.082 -10.303 1.00 84.50 284 PHE A O 1
ATOM 2326 N N . LYS A 1 285 ? 16.860 11.711 -8.629 1.00 82.56 285 LYS A N 1
ATOM 2327 C CA . LYS A 1 285 ? 16.386 13.107 -8.544 1.00 82.56 285 LYS A CA 1
ATOM 2328 C C . LYS A 1 285 ? 17.455 14.073 -8.035 1.00 82.56 285 LYS A C 1
ATOM 2330 O O . LYS A 1 285 ? 17.532 15.186 -8.536 1.00 82.56 285 LYS A O 1
ATOM 2335 N N . ASN A 1 286 ? 18.288 13.644 -7.088 1.00 82.56 286 ASN A N 1
ATOM 2336 C CA . ASN A 1 286 ? 19.365 14.454 -6.506 1.00 82.56 286 ASN A CA 1
ATOM 2337 C C . ASN A 1 286 ? 20.689 14.319 -7.272 1.00 82.56 286 ASN A C 1
ATOM 2339 O O . ASN A 1 286 ? 21.768 14.521 -6.718 1.00 82.56 286 ASN A O 1
ATOM 2343 N N . LYS A 1 287 ? 20.625 13.950 -8.553 1.00 80.12 287 LYS A N 1
ATOM 2344 C CA . LYS A 1 287 ? 21.813 13.837 -9.390 1.00 80.12 287 LYS A CA 1
ATOM 2345 C C . LYS A 1 287 ? 22.518 15.203 -9.506 1.00 80.12 287 LYS A C 1
ATOM 2347 O O . LYS A 1 287 ? 21.877 16.162 -9.940 1.00 80.12 287 LYS A O 1
ATOM 2352 N N . PRO A 1 288 ? 23.835 15.285 -9.235 1.00 74.00 288 PRO A N 1
ATOM 2353 C CA . PRO A 1 288 ? 24.582 16.534 -9.361 1.00 74.00 288 PRO A CA 1
ATOM 2354 C C . PRO A 1 288 ? 24.491 17.145 -10.767 1.00 74.00 288 PRO A C 1
ATOM 2356 O O . PRO A 1 288 ? 24.553 16.434 -11.778 1.00 74.00 288 PRO A O 1
ATOM 2359 N N . GLY A 1 289 ? 24.364 18.474 -10.836 1.00 71.06 289 GLY A N 1
ATOM 2360 C CA . GLY A 1 289 ? 24.339 19.225 -12.099 1.00 71.06 289 GLY A CA 1
ATOM 2361 C C . GLY A 1 289 ? 23.043 19.086 -12.908 1.00 71.06 289 GLY A C 1
ATOM 2362 O O . GLY A 1 289 ? 23.048 19.292 -14.126 1.00 71.06 289 GLY A O 1
ATOM 2363 N N . VAL A 1 290 ? 21.944 18.695 -12.260 1.00 72.56 290 VAL A N 1
ATOM 2364 C CA . VAL A 1 290 ? 20.600 18.691 -12.842 1.00 72.56 290 VAL A CA 1
ATOM 2365 C C . VAL A 1 290 ? 19.744 19.701 -12.093 1.00 72.56 290 VAL A C 1
ATOM 2367 O O . VAL A 1 290 ? 19.464 19.524 -10.914 1.00 72.56 290 VAL A O 1
ATOM 2370 N N . ASP A 1 291 ? 19.275 20.721 -12.801 1.00 77.25 291 ASP A N 1
ATOM 2371 C CA . ASP A 1 291 ? 18.202 21.578 -12.310 1.00 77.25 291 ASP A CA 1
ATOM 2372 C C . ASP A 1 291 ? 16.849 20.992 -12.746 1.00 77.25 291 ASP A C 1
ATOM 2374 O O . ASP A 1 291 ? 16.561 20.892 -13.936 1.00 77.25 291 ASP A O 1
ATOM 2378 N N . LEU A 1 292 ? 16.027 20.546 -11.795 1.00 78.44 292 LEU A N 1
ATOM 2379 C CA . LEU A 1 292 ? 14.665 20.062 -12.065 1.00 78.44 292 LEU A CA 1
ATOM 2380 C C . LEU A 1 292 ? 13.607 21.176 -11.949 1.00 78.44 292 LEU A C 1
ATOM 2382 O O . LEU A 1 292 ? 12.437 20.944 -12.273 1.00 78.44 292 LEU A O 1
ATOM 2386 N N . GLY A 1 293 ? 13.995 22.375 -11.502 1.00 78.81 293 GLY A N 1
ATOM 2387 C CA . GLY A 1 293 ? 13.108 23.530 -11.364 1.00 78.81 293 GLY A CA 1
ATOM 2388 C C . GLY A 1 293 ? 12.672 24.096 -12.714 1.00 78.81 293 GLY A C 1
ATOM 2389 O O . GLY A 1 293 ? 11.510 24.471 -12.885 1.00 78.81 293 GLY A O 1
ATOM 2390 N N . THR A 1 294 ? 13.556 24.061 -13.713 1.00 82.31 294 THR A N 1
ATOM 2391 C CA . THR A 1 294 ? 13.290 24.555 -15.072 1.00 82.31 294 THR A CA 1
ATOM 2392 C C . THR A 1 294 ? 12.789 23.463 -16.023 1.00 82.31 294 THR A C 1
ATOM 2394 O O . THR A 1 294 ? 13.179 22.297 -15.943 1.00 82.31 294 THR A O 1
ATOM 2397 N N . GLU A 1 295 ? 11.932 23.826 -16.982 1.00 81.50 295 GLU A N 1
ATOM 2398 C CA . GLU A 1 295 ? 11.410 22.886 -17.989 1.00 81.50 295 GLU A CA 1
ATOM 2399 C C . GLU A 1 295 ? 12.518 22.329 -18.901 1.00 81.50 295 GLU A C 1
ATOM 2401 O O . GLU A 1 295 ? 12.569 21.127 -19.174 1.00 81.50 295 GLU A O 1
ATOM 2406 N N . ALA A 1 296 ? 13.468 23.179 -19.303 1.00 81.94 296 ALA A N 1
ATOM 2407 C CA . ALA A 1 296 ? 14.655 22.766 -20.051 1.00 81.94 296 ALA A CA 1
ATOM 2408 C C . ALA A 1 296 ? 15.512 21.762 -19.257 1.00 81.94 296 ALA A C 1
ATOM 2410 O O . ALA A 1 296 ? 15.975 20.756 -19.809 1.00 81.94 296 ALA A O 1
ATOM 2411 N N . GLY A 1 297 ? 15.670 21.989 -17.951 1.00 81.62 297 GLY A N 1
ATOM 2412 C CA . GLY A 1 297 ? 16.365 21.088 -17.042 1.00 81.62 297 GLY A CA 1
ATOM 2413 C C . GLY A 1 297 ? 15.664 19.733 -16.888 1.00 81.62 297 GLY A C 1
ATOM 2414 O O . GLY A 1 297 ? 16.303 18.689 -17.070 1.00 81.62 297 GLY A O 1
ATOM 2415 N N . ARG A 1 298 ? 14.332 19.719 -16.713 1.00 82.12 298 ARG A N 1
ATOM 2416 C CA . ARG A 1 298 ? 13.513 18.488 -16.701 1.00 82.12 298 ARG A CA 1
ATOM 2417 C C . ARG A 1 298 ? 13.603 17.708 -18.013 1.00 82.12 298 ARG A C 1
ATOM 2419 O O . ARG A 1 298 ? 13.791 16.489 -17.992 1.00 82.12 298 ARG A O 1
ATOM 2426 N N . ASN A 1 299 ? 13.550 18.382 -19.161 1.00 80.62 299 ASN A N 1
ATOM 2427 C CA . ASN A 1 299 ? 13.679 17.738 -20.472 1.00 80.62 299 ASN A CA 1
ATOM 2428 C C . ASN A 1 299 ? 15.088 17.160 -20.698 1.00 80.62 299 ASN A C 1
ATOM 2430 O O . ASN A 1 299 ? 15.231 16.024 -21.165 1.00 80.62 299 ASN A O 1
ATOM 2434 N N . SER A 1 300 ? 16.136 17.887 -20.297 1.00 81.69 300 SER A N 1
ATOM 2435 C CA . SER A 1 300 ? 17.523 17.399 -20.324 1.00 81.69 300 SER A CA 1
ATOM 2436 C C . SER A 1 300 ? 17.715 16.181 -19.416 1.00 81.69 300 SER A C 1
ATOM 2438 O O . SER A 1 300 ? 18.384 15.210 -19.795 1.00 81.69 300 SER A O 1
ATOM 2440 N N . PHE A 1 301 ? 17.092 16.196 -18.237 1.00 82.94 301 PHE A N 1
ATOM 2441 C CA . PHE A 1 301 ? 17.103 15.081 -17.302 1.00 82.94 301 PHE A CA 1
ATOM 2442 C C . PHE A 1 301 ? 16.388 13.851 -17.861 1.00 82.94 301 PHE A C 1
ATOM 2444 O O . PHE A 1 301 ? 16.992 12.779 -17.900 1.00 82.94 301 PHE A O 1
ATOM 2451 N N . ARG A 1 302 ? 15.157 13.999 -18.377 1.00 80.00 302 ARG A N 1
ATOM 2452 C CA . ARG A 1 302 ? 14.405 12.912 -19.032 1.00 80.00 302 ARG A CA 1
ATOM 2453 C C . ARG A 1 302 ? 15.220 12.281 -20.160 1.00 80.00 302 ARG A C 1
ATOM 2455 O O . ARG A 1 302 ? 15.356 11.060 -20.205 1.00 80.00 302 ARG A O 1
ATOM 2462 N N . LYS A 1 303 ? 15.827 13.095 -21.034 1.00 79.75 303 LYS A N 1
ATOM 2463 C CA . LYS A 1 303 ? 16.673 12.607 -22.136 1.00 79.75 303 LYS A CA 1
ATOM 2464 C C . LYS A 1 303 ? 17.876 11.814 -21.617 1.00 79.75 303 LYS A C 1
ATOM 2466 O O . LYS A 1 303 ? 18.181 10.752 -22.155 1.00 79.75 303 LYS A O 1
ATOM 2471 N N . ARG A 1 304 ? 18.540 12.284 -20.553 1.00 76.81 304 ARG A N 1
ATOM 2472 C CA . ARG A 1 304 ? 19.687 11.589 -19.943 1.00 76.81 304 ARG A CA 1
ATOM 2473 C C . ARG A 1 304 ? 19.290 10.298 -19.222 1.00 76.81 304 ARG A C 1
ATOM 2475 O O . ARG A 1 304 ? 19.972 9.296 -19.428 1.00 76.81 304 ARG A O 1
ATOM 2482 N N . LEU A 1 305 ? 18.215 10.290 -18.428 1.00 79.75 305 LEU A N 1
ATOM 2483 C CA . LEU A 1 305 ? 17.721 9.075 -17.764 1.00 79.75 305 LEU A CA 1
ATOM 2484 C C . LEU A 1 305 ? 17.313 8.022 -18.794 1.00 79.75 305 LEU A C 1
ATOM 2486 O O . LEU A 1 305 ? 17.753 6.878 -18.703 1.00 79.75 305 LEU A O 1
ATOM 2490 N N . LYS A 1 306 ? 16.542 8.428 -19.811 1.00 73.38 306 LYS A N 1
ATOM 2491 C CA . LYS A 1 306 ? 16.071 7.540 -20.877 1.00 73.38 306 LYS A CA 1
ATOM 2492 C C . LYS A 1 306 ? 17.234 6.958 -21.681 1.00 73.38 306 LYS A C 1
ATOM 2494 O O . LYS A 1 306 ? 17.316 5.747 -21.832 1.00 73.38 306 LYS A O 1
ATOM 2499 N N . LEU A 1 307 ? 18.163 7.786 -22.159 1.00 70.12 307 LEU A N 1
ATOM 2500 C CA . LEU A 1 307 ? 19.215 7.313 -23.067 1.00 70.12 307 LEU A CA 1
ATOM 2501 C C . LEU A 1 307 ? 20.391 6.624 -22.366 1.00 70.12 307 LEU A C 1
ATOM 2503 O O . LEU A 1 307 ? 20.974 5.720 -22.949 1.00 70.12 307 LEU A O 1
ATOM 2507 N N . LYS A 1 308 ? 20.789 7.039 -21.157 1.00 73.75 308 LYS A N 1
ATOM 2508 C CA . LYS A 1 308 ? 22.041 6.545 -20.545 1.00 73.75 308 LYS A CA 1
ATOM 2509 C C . LYS A 1 308 ? 21.839 5.540 -19.421 1.00 73.75 308 LYS A C 1
ATOM 2511 O O . LYS A 1 308 ? 22.636 4.611 -19.293 1.00 73.75 308 LYS A O 1
ATOM 2516 N N . GLU A 1 309 ? 20.807 5.726 -18.606 1.00 75.94 309 GLU A N 1
ATOM 2517 C CA . GLU A 1 309 ? 20.587 4.877 -17.432 1.00 75.94 309 GLU A CA 1
ATOM 2518 C C . GLU A 1 309 ? 19.570 3.777 -17.733 1.00 75.94 309 GLU A C 1
ATOM 2520 O O . GLU A 1 309 ? 19.874 2.612 -17.508 1.00 75.94 309 GLU A O 1
ATOM 2525 N N . SER A 1 310 ? 18.427 4.100 -18.347 1.00 73.44 310 SER A N 1
ATOM 2526 C CA . SER A 1 310 ? 17.377 3.105 -18.608 1.00 73.44 310 SER A CA 1
ATOM 2527 C C . SER A 1 310 ? 17.826 1.991 -19.569 1.00 73.44 310 SER A C 1
ATOM 2529 O O . SER A 1 310 ? 17.545 0.817 -19.351 1.00 73.44 310 SER A O 1
ATOM 2531 N N . LEU A 1 311 ? 18.644 2.323 -20.574 1.00 69.94 311 LEU A N 1
ATOM 2532 C CA . LEU A 1 311 ? 19.248 1.318 -21.456 1.00 69.94 311 LEU A CA 1
ATOM 2533 C C . LEU A 1 311 ? 20.286 0.443 -20.739 1.00 69.94 311 LEU A C 1
ATOM 2535 O O . LEU A 1 311 ? 20.493 -0.701 -21.133 1.00 69.94 311 LEU A O 1
ATOM 2539 N N . GLY A 1 312 ? 20.940 0.966 -19.699 1.00 73.25 312 GLY A N 1
ATOM 2540 C CA . GLY A 1 312 ? 21.905 0.211 -18.898 1.00 73.25 312 GLY A CA 1
ATOM 2541 C C . GLY A 1 312 ? 21.255 -0.757 -17.912 1.00 73.25 312 GLY A C 1
ATOM 2542 O O . GLY A 1 312 ? 21.886 -1.739 -17.538 1.00 73.25 312 GLY A O 1
ATOM 2543 N N . TRP A 1 313 ? 20.009 -0.479 -17.525 1.00 76.12 313 TRP A N 1
ATOM 2544 C CA . TRP A 1 313 ? 19.219 -1.254 -16.568 1.00 76.12 313 TRP A CA 1
ATOM 2545 C C . TRP A 1 313 ? 18.159 -2.143 -17.227 1.00 76.12 313 TRP A C 1
ATOM 2547 O O . TRP A 1 313 ? 17.3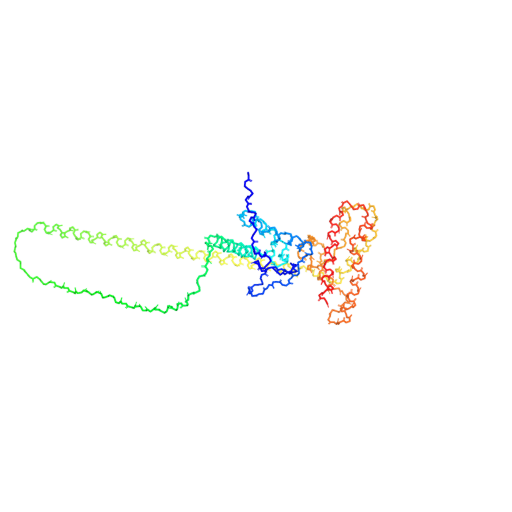73 -2.775 -16.530 1.00 76.12 313 TRP A O 1
ATOM 2557 N N . HIS A 1 314 ? 18.121 -2.215 -18.558 1.00 79.00 314 HIS A N 1
ATOM 2558 C CA . HIS A 1 314 ? 17.182 -3.081 -19.260 1.00 79.00 314 HIS A CA 1
ATOM 2559 C C . HIS A 1 314 ? 17.512 -4.556 -18.996 1.00 79.00 314 HIS A C 1
ATOM 2561 O O . HIS A 1 314 ? 18.651 -4.982 -19.209 1.00 79.00 314 HIS A O 1
ATOM 2567 N N . SER A 1 315 ? 16.513 -5.343 -18.594 1.00 75.75 315 SER A N 1
ATOM 2568 C CA . SER A 1 315 ? 16.654 -6.776 -18.303 1.00 75.75 315 SER A CA 1
ATOM 2569 C C . SER A 1 315 ? 17.331 -7.527 -19.454 1.00 75.75 315 SER A C 1
ATOM 2571 O O . SER A 1 315 ? 18.338 -8.191 -19.231 1.00 75.75 315 SER A O 1
ATOM 2573 N N . ASP A 1 316 ? 16.884 -7.320 -20.697 1.00 78.12 316 ASP A N 1
ATOM 2574 C CA . ASP A 1 316 ? 17.501 -7.944 -21.879 1.00 78.12 316 ASP A CA 1
ATOM 2575 C C . ASP A 1 316 ? 18.993 -7.625 -22.030 1.00 78.12 316 ASP A C 1
ATOM 2577 O O . ASP A 1 316 ? 19.767 -8.487 -22.435 1.00 78.12 316 ASP A O 1
ATOM 2581 N N . LYS A 1 317 ? 19.432 -6.406 -21.684 1.00 77.94 317 LYS A N 1
ATOM 2582 C CA . LYS A 1 317 ? 20.851 -6.030 -21.760 1.00 77.94 317 LYS A CA 1
ATOM 2583 C C . LYS A 1 317 ? 21.674 -6.712 -20.677 1.00 77.94 317 LYS A C 1
ATOM 2585 O O . LYS A 1 317 ? 22.806 -7.107 -20.950 1.00 77.94 317 LYS A O 1
ATOM 2590 N N . ILE A 1 318 ? 21.113 -6.875 -19.480 1.00 75.00 318 ILE A N 1
ATOM 2591 C CA . ILE A 1 318 ? 21.763 -7.614 -18.394 1.00 75.00 318 ILE A CA 1
ATOM 2592 C C . ILE A 1 318 ? 21.858 -9.103 -18.752 1.00 75.00 318 ILE A C 1
ATOM 2594 O O . ILE A 1 318 ? 22.937 -9.682 -18.649 1.00 75.00 318 ILE A O 1
ATOM 2598 N N . VAL A 1 319 ? 20.782 -9.697 -19.274 1.00 76.62 319 VAL A N 1
ATOM 2599 C CA . VAL A 1 319 ? 20.746 -11.109 -19.691 1.00 76.62 319 VAL A CA 1
ATOM 2600 C C . VAL A 1 319 ? 21.684 -11.382 -20.872 1.00 76.62 319 VAL A C 1
ATOM 2602 O O . VAL A 1 319 ? 22.408 -12.373 -20.853 1.00 76.62 319 VAL A O 1
ATOM 2605 N N . GLN A 1 320 ? 21.728 -10.496 -21.874 1.00 80.25 320 GLN A N 1
ATOM 2606 C CA . GLN A 1 320 ? 22.661 -10.609 -23.004 1.00 80.25 320 GLN A CA 1
ATOM 2607 C C . GLN A 1 320 ? 24.124 -10.531 -22.559 1.00 80.25 320 GLN A C 1
ATOM 2609 O O . GLN A 1 320 ? 24.971 -11.234 -23.103 1.00 80.25 320 GLN A O 1
ATOM 2614 N N . ARG A 1 321 ? 24.437 -9.664 -21.589 1.00 73.44 321 ARG A N 1
ATOM 2615 C CA . ARG A 1 321 ? 25.815 -9.461 -21.122 1.00 73.44 321 ARG A CA 1
ATOM 2616 C C . ARG A 1 321 ? 26.301 -10.596 -20.222 1.00 73.44 321 ARG A C 1
ATOM 2618 O O . ARG A 1 321 ? 27.492 -10.898 -20.222 1.00 73.44 321 ARG A O 1
ATOM 2625 N N . PHE A 1 322 ? 25.388 -11.234 -19.496 1.00 71.25 322 PHE A N 1
ATOM 2626 C CA . PHE A 1 322 ? 25.701 -12.303 -18.554 1.00 71.25 322 PHE A CA 1
ATOM 2627 C C . PHE A 1 322 ? 24.802 -13.532 -18.790 1.00 71.25 322 PHE A C 1
ATOM 2629 O O . PHE A 1 322 ? 23.913 -13.832 -17.988 1.00 71.25 322 PHE A O 1
ATOM 2636 N N . PRO A 1 323 ? 25.030 -14.280 -19.886 1.00 67.38 323 PRO A N 1
ATOM 2637 C CA . PRO A 1 323 ? 24.167 -15.396 -20.284 1.00 67.38 323 PRO A CA 1
ATOM 2638 C C . PRO A 1 323 ? 24.156 -16.560 -19.275 1.00 67.38 323 PRO A C 1
ATOM 2640 O O . PRO A 1 323 ? 23.183 -17.321 -19.227 1.00 67.38 323 PRO A O 1
ATOM 2643 N N . HIS A 1 324 ? 25.205 -16.664 -18.448 1.00 65.81 324 HIS A N 1
ATOM 2644 C CA . HIS A 1 324 ? 25.432 -17.723 -17.459 1.00 65.81 324 HIS A CA 1
ATOM 2645 C C . HIS A 1 324 ? 24.953 -17.388 -16.038 1.00 65.81 324 HIS A C 1
ATOM 2647 O O . HIS A 1 324 ? 25.273 -18.126 -15.109 1.00 65.81 324 HIS A O 1
ATOM 2653 N N . LEU A 1 325 ? 24.205 -16.295 -15.834 1.00 65.19 325 LEU A N 1
ATOM 2654 C CA . LEU A 1 325 ? 23.573 -16.039 -14.536 1.00 65.19 325 LEU A CA 1
ATOM 2655 C C . LEU A 1 325 ? 22.658 -17.223 -14.190 1.00 65.19 325 LEU A C 1
ATOM 2657 O O . LEU A 1 325 ? 21.715 -17.503 -14.923 1.00 65.19 325 LEU A O 1
ATOM 2661 N N . THR A 1 326 ? 22.956 -17.939 -13.110 1.00 57.72 326 THR A N 1
ATOM 2662 C CA . THR A 1 326 ? 22.107 -19.017 -12.580 1.00 57.72 326 THR A CA 1
ATOM 2663 C C . THR A 1 326 ? 20.872 -18.453 -11.884 1.00 57.72 326 THR A C 1
ATOM 2665 O O . THR A 1 326 ? 19.806 -19.050 -11.963 1.00 57.72 326 THR A O 1
ATOM 2668 N N . ASP A 1 327 ? 20.998 -17.267 -11.286 1.00 65.12 327 ASP A N 1
ATOM 2669 C CA . ASP A 1 327 ? 19.910 -16.526 -10.641 1.00 65.12 327 ASP A CA 1
ATOM 2670 C C . ASP A 1 327 ? 19.423 -15.375 -11.538 1.00 65.12 327 ASP A C 1
ATOM 2672 O O . ASP A 1 327 ? 19.554 -14.185 -11.237 1.00 65.12 327 ASP A O 1
ATOM 2676 N N . LYS A 1 328 ? 18.951 -15.732 -12.741 1.00 68.69 328 LYS A N 1
ATOM 2677 C CA . LYS A 1 328 ? 18.433 -14.745 -13.707 1.00 68.69 328 LYS A CA 1
ATOM 2678 C C . LYS A 1 328 ? 17.267 -13.970 -13.110 1.00 68.69 328 LYS A C 1
ATOM 2680 O O . LYS A 1 328 ? 17.139 -12.780 -13.380 1.00 68.69 328 LYS A O 1
ATOM 2685 N N . ASP A 1 329 ? 16.461 -14.631 -12.290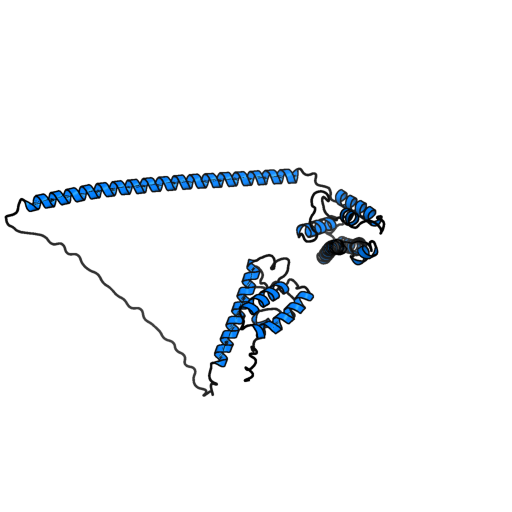 1.00 73.00 329 ASP A N 1
ATOM 2686 C CA . ASP A 1 329 ? 15.235 -14.074 -11.745 1.00 73.00 329 ASP A CA 1
ATOM 2687 C C . ASP A 1 329 ? 15.515 -12.929 -10.771 1.00 73.00 329 ASP A C 1
ATOM 2689 O O . ASP A 1 329 ? 14.882 -11.881 -10.900 1.00 73.00 329 ASP A O 1
ATOM 2693 N N . GLU A 1 330 ? 16.498 -13.045 -9.870 1.00 69.50 330 GLU A N 1
ATOM 2694 C CA . GLU A 1 330 ? 16.832 -11.955 -8.945 1.00 69.50 330 GLU A CA 1
ATOM 2695 C C . GLU A 1 330 ? 17.413 -10.732 -9.677 1.00 69.50 330 GLU A C 1
ATOM 2697 O O . GLU A 1 330 ? 16.992 -9.594 -9.439 1.00 69.50 330 GLU A O 1
ATOM 2702 N N . ALA A 1 331 ? 18.337 -10.948 -10.618 1.00 70.19 331 ALA A N 1
ATOM 2703 C CA . ALA A 1 331 ? 18.944 -9.863 -11.390 1.00 70.19 331 ALA A CA 1
ATOM 2704 C C . ALA A 1 331 ? 17.922 -9.161 -12.300 1.00 70.19 331 ALA A C 1
ATOM 2706 O O . ALA A 1 331 ? 17.898 -7.930 -12.376 1.00 70.19 331 ALA A O 1
ATOM 2707 N N . ILE A 1 332 ? 17.046 -9.928 -12.959 1.00 77.62 332 ILE A N 1
ATOM 2708 C CA . ILE A 1 332 ? 15.942 -9.396 -13.766 1.00 77.62 332 ILE A CA 1
ATOM 2709 C C . ILE A 1 332 ? 14.960 -8.636 -12.873 1.00 77.62 332 ILE A C 1
ATOM 2711 O O . ILE A 1 332 ? 14.529 -7.544 -13.240 1.00 77.62 332 ILE A O 1
ATOM 2715 N N . LEU A 1 333 ? 14.625 -9.168 -11.697 1.00 78.12 333 LEU A N 1
ATOM 2716 C CA . LEU A 1 333 ? 13.716 -8.520 -10.756 1.00 78.12 333 LEU A CA 1
ATOM 2717 C C . LEU A 1 333 ? 14.285 -7.188 -10.259 1.00 78.12 333 LEU A C 1
ATOM 2719 O O . LEU A 1 333 ? 13.578 -6.183 -10.291 1.00 78.12 333 LEU A O 1
ATOM 2723 N N . PHE A 1 334 ? 15.567 -7.138 -9.892 1.00 76.69 334 PHE A N 1
ATOM 2724 C CA . PHE A 1 334 ? 16.229 -5.889 -9.518 1.00 76.69 334 PHE A CA 1
ATOM 2725 C C . PHE A 1 334 ? 16.240 -4.875 -10.666 1.00 76.69 334 PHE A C 1
ATOM 2727 O O . PHE A 1 334 ? 15.849 -3.720 -10.479 1.00 76.69 334 PHE A O 1
ATOM 2734 N N . ALA A 1 335 ? 16.652 -5.306 -11.860 1.00 80.81 335 ALA A N 1
ATOM 2735 C CA . ALA A 1 335 ? 16.697 -4.468 -13.054 1.00 80.81 335 ALA A CA 1
ATOM 2736 C C . ALA A 1 335 ? 15.317 -3.876 -13.372 1.00 80.81 335 ALA A C 1
ATOM 2738 O O . ALA A 1 335 ? 15.178 -2.669 -13.574 1.00 80.81 335 ALA A O 1
ATOM 2739 N N . ASN A 1 336 ? 14.278 -4.710 -13.309 1.00 83.00 336 ASN A N 1
ATOM 2740 C CA . ASN A 1 336 ? 12.892 -4.305 -13.500 1.00 83.00 336 ASN A CA 1
ATOM 2741 C C . ASN A 1 336 ? 12.417 -3.331 -12.415 1.00 83.00 336 ASN A C 1
ATOM 2743 O O . ASN A 1 336 ? 11.736 -2.359 -12.744 1.00 83.00 336 ASN A O 1
ATOM 2747 N N . SER A 1 337 ? 12.793 -3.533 -11.147 1.00 78.69 337 SER A N 1
ATOM 2748 C CA . SER A 1 337 ? 12.480 -2.595 -10.060 1.00 78.69 337 SER A CA 1
ATOM 2749 C C . SER A 1 337 ? 13.110 -1.221 -10.305 1.00 78.69 337 SER A C 1
ATOM 2751 O O . SER A 1 337 ? 12.406 -0.209 -10.271 1.00 78.69 337 SER A O 1
ATOM 2753 N N . VAL A 1 338 ? 14.404 -1.164 -10.644 1.00 80.88 338 VAL A N 1
ATOM 2754 C CA . VAL A 1 338 ? 15.098 0.097 -10.972 1.00 80.88 338 VAL A CA 1
ATOM 2755 C C . VAL A 1 338 ? 14.469 0.768 -12.199 1.00 80.88 338 VAL A C 1
ATOM 2757 O O . VAL A 1 338 ? 14.195 1.970 -12.178 1.00 80.88 338 VAL A O 1
ATOM 2760 N N . MET A 1 339 ? 14.162 0.000 -13.247 1.00 84.12 339 MET A N 1
ATOM 2761 C CA . MET A 1 339 ? 13.510 0.500 -14.463 1.00 84.12 339 MET A CA 1
ATOM 2762 C C . MET A 1 339 ? 12.102 1.038 -14.213 1.00 84.12 339 MET A C 1
ATOM 2764 O O . MET A 1 339 ? 11.724 2.078 -14.759 1.00 84.12 339 MET A O 1
ATOM 2768 N N . SER A 1 340 ? 11.331 0.365 -13.363 1.00 83.62 340 SER A N 1
ATOM 2769 C CA . SER A 1 340 ? 10.012 0.812 -12.921 1.00 83.62 340 SER A CA 1
ATOM 2770 C C . SER A 1 340 ? 10.109 2.161 -12.206 1.00 83.62 340 SER A C 1
ATOM 2772 O O . SER A 1 340 ? 9.359 3.084 -12.533 1.00 83.62 340 SER A O 1
ATOM 2774 N N . VAL A 1 341 ? 11.072 2.323 -11.293 1.00 82.94 341 VAL A N 1
ATOM 2775 C CA . VAL A 1 341 ? 11.304 3.594 -10.591 1.00 82.94 341 VAL A CA 1
ATOM 2776 C C . VAL A 1 341 ? 11.711 4.695 -11.573 1.00 82.94 341 VAL A C 1
ATOM 2778 O O . VAL A 1 341 ? 11.088 5.755 -11.584 1.00 82.94 341 VAL A O 1
ATOM 2781 N N . ILE A 1 342 ? 12.677 4.435 -12.460 1.00 83.25 342 ILE A N 1
ATOM 2782 C CA . ILE A 1 342 ? 13.100 5.367 -13.520 1.00 83.25 342 ILE A CA 1
ATOM 2783 C C . ILE A 1 342 ? 11.906 5.816 -14.376 1.00 83.25 342 ILE A C 1
ATOM 2785 O O . ILE A 1 342 ? 11.732 7.010 -14.625 1.00 83.25 342 ILE A O 1
ATOM 2789 N N . THR A 1 343 ? 11.046 4.879 -14.779 1.00 83.75 343 THR A N 1
ATOM 2790 C CA . THR A 1 343 ? 9.843 5.159 -15.578 1.00 83.75 343 THR A CA 1
ATOM 2791 C C . THR A 1 343 ? 8.866 6.060 -14.827 1.00 83.75 343 THR A C 1
ATOM 2793 O O . THR A 1 343 ? 8.374 7.037 -15.393 1.00 83.75 343 THR A O 1
ATOM 2796 N N . ARG A 1 344 ? 8.635 5.801 -13.533 1.00 82.94 344 ARG A N 1
ATOM 2797 C CA . ARG A 1 344 ? 7.777 6.648 -12.690 1.00 82.94 344 ARG A CA 1
ATOM 2798 C C . ARG A 1 344 ? 8.356 8.043 -12.480 1.00 82.94 344 ARG A C 1
ATOM 2800 O O . ARG A 1 344 ? 7.599 9.006 -12.482 1.00 82.94 344 ARG A O 1
ATOM 2807 N N . ILE A 1 345 ? 9.673 8.181 -12.309 1.00 81.50 345 ILE A N 1
ATOM 2808 C CA . ILE A 1 345 ? 10.311 9.503 -12.221 1.00 81.50 345 ILE A CA 1
ATOM 2809 C C . ILE A 1 345 ? 10.069 10.276 -13.518 1.00 81.50 345 ILE A C 1
ATOM 2811 O O . ILE A 1 345 ? 9.642 11.422 -13.464 1.00 81.50 345 ILE A O 1
ATOM 2815 N N . MET A 1 346 ? 10.290 9.650 -14.677 1.00 81.06 346 MET A N 1
ATOM 2816 C CA . MET A 1 346 ? 10.099 10.311 -15.973 1.00 81.06 346 MET A CA 1
ATOM 2817 C C . MET A 1 346 ? 8.653 10.755 -16.220 1.00 81.06 346 MET A C 1
ATOM 2819 O O . MET A 1 346 ? 8.461 11.787 -16.858 1.00 81.06 346 MET A O 1
ATOM 2823 N N . ALA A 1 347 ? 7.670 9.992 -15.731 1.00 82.25 347 ALA A N 1
ATOM 2824 C CA . ALA A 1 347 ? 6.248 10.307 -15.860 1.00 82.25 347 ALA A CA 1
ATOM 2825 C C . ALA A 1 347 ? 5.771 11.442 -14.931 1.00 82.25 347 ALA A C 1
ATOM 2827 O O . ALA A 1 347 ? 4.748 12.053 -15.220 1.00 82.25 347 ALA A O 1
ATOM 2828 N N . ASN A 1 348 ? 6.483 11.692 -13.825 1.00 79.31 348 ASN A N 1
ATOM 2829 C CA . ASN A 1 348 ? 6.096 12.656 -12.784 1.00 79.31 348 ASN A CA 1
ATOM 2830 C C . ASN A 1 348 ? 6.930 13.953 -12.775 1.00 79.31 348 ASN A C 1
ATOM 2832 O O . ASN A 1 348 ? 6.600 14.879 -12.036 1.00 79.31 348 ASN A O 1
ATOM 2836 N N . LEU A 1 349 ? 8.036 13.996 -13.522 1.00 71.12 349 LEU A N 1
ATOM 2837 C CA . LEU A 1 349 ? 8.677 15.243 -13.969 1.00 71.12 349 LEU A CA 1
ATOM 2838 C C . LEU A 1 349 ? 7.900 15.815 -15.140 1.00 71.12 349 LEU A C 1
ATOM 2840 O O . LEU A 1 349 ? 8.057 17.017 -15.442 1.00 71.12 349 LEU A O 1
#

pLDDT: mean 77.15, std 16.28, range [35.91, 96.06]

Foldseek 3Di:
DDPPDQDQQPDQQCVLLVQDPLLQAASFDPPVRPDGGRHGFDNVLSVVLVVLRVCLRSCLVPVVVNLVSLLSNNVSRHDPPPQPVDPVRSVVSSVSSNVSSVVSVVVVVVVVPDDPDPDDDDDDDDDDDDDDDDDDDDDDDDDDDDDDDDDDDDVPPVVVVVVVVVVVVVVVVVVVVVVVVVVVVVVVVVVVVVVVVVVVVVVVVVVVVVVVVVVVVVVVPPPQCDLVNLVVQLVVLLVVLLVDALPDALVVNVVSHRQLFRPVPPDPDQLPDPVSLVRLLVSLVPHPPADPPDPVSLVVSLCCLVPPPLVSLALVVVCVRRVPNPPSPRSSSNSVSSNVSSVVSNVVD

Sequence (349 aa):
MTFSEAWSPTWNAEELLGIPPNCQTCSAKIKNGTRLCRNPIHKNNRYKAEILLRQIPAISRNPRKLELMLKDLAACLLCRGVHTKDALHWSLVLQRWTNSIERANQKELKRKSQPPYHGVPGEQQESKHGFTDAHTQTGSGFTRPQAPGSETSGTSAQDEKQRREFERQQEAKRQAELERERQKAEARAQAEEETRQRQRQEQSAREEDRCRGERRQQESAKPKVSWELSWELYRIQRTNFLRLPSSTPASKLTQAMPRPLRGFHENHLPPQDERFEQEVAAFFKNKPGVDLGTEAGRNSFRKRLKLKESLGWHSDKIVQRFPHLTDKDEAILFANSVMSVITRIMANL

Radius of gyration: 39.97 Å; chains: 1; bounding box: 92×61×105 Å

Organism: NCBI:txid357750

Secondary structure (DSSP, 8-state):
---------SS-HHHHHTPPGGG-B--SBPTTSSSB--PBPPHHHHHHHHHHHHHHHHHTT-HHHHHHHHHHHHHHHS-TTTTSS-HHHHHHHHHHHHHHHHHHHHHHHHHHHS----------------------------------------HHHHHHHHHHHHHHHHHHHHHHHHHHHHHHHHHHHHHHHHHHHHHHHHHHHHHHHHHHHHHHHHHHHS----HHHHHHHHHHHHHHHHTS-TT--HHHHHHHSPP-STTTTT----TT-HHHHHHHHHHHHT-TT---SSHHHHHHHHHHIIIIIITTS-HHHHHHH-TT-S-HHHHHHHHHHHHHHHHHHHHH-